Protein AF-A0A8B8WMT6-F1 (afdb_monomer_lite)

Organism: Balaenoptera musculus (NCBI:txid9771)

Secondary structure (DSSP, 8-state):
--B-PPEEEE---S--TTEEEEEEEETTEEEEEEEEEPPSSS-SS--EEEE-TTS-EEEE-----STTEEEEEETT-TT-EEEEE-TTSS-EEEEEETTEEEEEEE-TT-SS--EEEEE-------TTS-----------HHHHHHHHHHS--PPPGGG---PPEEEEEEEEE-HHHHTT---HHHHHHHHHHHHHHHHHHHHTTTEEEEEEEEEE-SSS-SS-TT-TTSSSHHHHHHHHHHHHHHHTTTS--SEEEEEESS-BTTBSEEE-TT-TT-TTTSEEEEE-GGG-HHHHHHHHHHHHHHHTTPPPP-TT----

pLDDT: mean 82.07, std 17.15, range [29.98, 98.06]

Sequence (320 aa):
MAEEGKVSHRVRGAATQGQLSYKVRFSGQRHVLHMRVKKSLLPRHFPVITDNDQGAMQGDYPFIPRDCYYFSYLEGIPESMGTLDTCYGGLRGMLQVDDFTYEIKPLEASSKFEHLISFLVSHDISAEHEKCTIEGNDTNQAYEEAMIAEMPRAAPVYLWWPHRKYLKVHYTVSHTLYLMNTNHTRIVENIMILNNIVHTIYMHNLLEVHVRMLCIWNNRDAFDITQSKFSGIADAIAHFGYWKMYVFRQYSHDTSILFTGNKVHDTQYFAHQDGICNPNWRSSYVFLASYHIFFGATISAHVLCHILSCPHDSAGCHCF

Radius of gyration: 20.64 Å; chains: 1; bounding box: 55×47×59 Å

Foldseek 3Di:
DWDQKWKDDWDDDPDDQQKTWIWIDDPNDIWIKIWGFDPPQEDPFAWEWEADPVRDIDTDGDDDDRSFKTWIATPPQPPKIWIWGCRPHATFTWIDGPPWIWTWAAPVPDPRRGITTGTDPPPCPPPVQADAPPDPDPPPVVVVVVVVVPPDPDDPPVPCPPDQAEFEEEEEEFCQNCVLPVPPVVVVVLVSNLQSRLQRVCVVVSYGYHHQHYYYHNPHGPQDLQDPVAPANLRSQLVVLQVCCVVCVVRDGFAYEYEHQDDHRSHAKDAAACQTPPSRRRYMYHYCHSSPSNVSSVVVNVRVVRNVRDDDDDPPDDDD

InterPro domains:
  IPR001590 Peptidase M12B, ADAM/reprolysin [PF01421] (165-319)
  IPR001590 Peptidase M12B, ADAM/reprolysin [PS50215] (165-320)
  IPR002870 Peptidase M12B, propeptide [PF01562] (16-72)
  IPR024079 Metallopeptidase, catalytic domain superfamily [G3DSA:3.40.390.10] (160-320)

Structure (mmCIF, N/CA/C/O backbone):
data_AF-A0A8B8WMT6-F1
#
_entry.id   AF-A0A8B8WMT6-F1
#
loop_
_atom_site.group_PDB
_atom_site.id
_atom_site.type_symbol
_atom_site.label_atom_id
_atom_site.label_alt_id
_atom_site.label_comp_id
_atom_site.label_asym_id
_atom_site.label_entity_id
_atom_site.label_seq_id
_atom_site.pdbx_PDB_ins_code
_atom_site.Cartn_x
_atom_site.Cartn_y
_atom_site.Cartn_z
_atom_site.occupancy
_atom_site.B_iso_or_equiv
_atom_site.auth_seq_id
_atom_site.auth_comp_id
_atom_site.auth_asym_id
_atom_site.auth_atom_id
_atom_site.pdbx_PDB_model_num
ATOM 1 N N . MET A 1 1 ? -12.217 19.645 6.378 1.00 34.94 1 MET A N 1
ATOM 2 C CA . MET A 1 1 ? -12.189 20.079 7.793 1.00 34.94 1 MET A CA 1
ATOM 3 C C . MET A 1 1 ? -11.949 18.843 8.641 1.00 34.94 1 MET A C 1
ATOM 5 O O . MET A 1 1 ? -12.701 17.892 8.488 1.00 34.94 1 MET A O 1
ATOM 9 N N . ALA A 1 2 ? -10.883 18.803 9.442 1.00 41.81 2 ALA A N 1
ATOM 10 C CA . ALA A 1 2 ? -10.673 17.709 10.392 1.00 41.81 2 ALA A CA 1
ATOM 11 C C . ALA A 1 2 ? -11.568 17.945 11.618 1.00 41.81 2 ALA A C 1
ATOM 13 O O . ALA A 1 2 ? -11.614 19.066 12.121 1.00 41.81 2 ALA A O 1
ATOM 14 N N . GLU A 1 3 ? -12.295 16.925 12.072 1.00 45.47 3 GLU A N 1
ATOM 15 C CA . GLU A 1 3 ? -13.056 16.998 13.319 1.00 45.47 3 GLU A CA 1
ATOM 16 C C . GLU A 1 3 ? -12.151 16.504 14.458 1.00 45.47 3 GLU A C 1
ATOM 18 O O . GLU A 1 3 ? -11.466 15.487 14.336 1.00 45.47 3 GLU A O 1
ATOM 23 N N . GLU A 1 4 ? -12.102 17.223 15.578 1.00 46.16 4 GLU A N 1
ATOM 24 C CA . GLU A 1 4 ? -11.388 16.748 16.766 1.00 46.16 4 GLU A CA 1
ATOM 25 C C . GLU A 1 4 ? -12.205 15.638 17.439 1.00 46.16 4 GLU A C 1
ATOM 27 O O . GLU A 1 4 ? -12.996 15.859 18.359 1.00 46.16 4 GLU A O 1
ATOM 32 N N . GLY A 1 5 ? -12.047 14.416 16.936 1.00 54.69 5 GLY A N 1
ATOM 33 C CA . GLY A 1 5 ? -12.664 13.237 17.519 1.00 54.69 5 GLY A CA 1
ATOM 34 C C . GLY A 1 5 ? -11.848 12.686 18.685 1.00 54.69 5 GLY A C 1
ATOM 35 O O . GLY A 1 5 ? -10.676 12.374 18.534 1.00 54.69 5 GLY A O 1
ATOM 36 N N . LYS A 1 6 ? -12.450 12.522 19.868 1.00 53.97 6 LYS A N 1
ATOM 37 C CA . LYS A 1 6 ? -11.745 11.994 21.049 1.00 53.97 6 LYS A CA 1
ATOM 38 C C . LYS A 1 6 ? -11.974 10.494 21.201 1.00 53.97 6 LYS A C 1
ATOM 40 O O . LYS A 1 6 ? -13.113 10.050 21.356 1.00 53.97 6 LYS A O 1
ATOM 45 N N . VAL A 1 7 ? -10.894 9.720 21.251 1.00 57.06 7 VAL A N 1
ATOM 46 C CA . VAL A 1 7 ? -10.919 8.323 21.707 1.00 57.06 7 VAL A CA 1
ATOM 47 C C . VAL A 1 7 ? -10.731 8.304 23.225 1.00 57.06 7 VAL A C 1
ATOM 49 O O . VAL A 1 7 ? -9.889 9.009 23.773 1.00 57.06 7 VAL A O 1
ATOM 52 N N . SER A 1 8 ? -11.536 7.516 23.935 1.00 56.06 8 SER A N 1
ATOM 53 C CA . SER A 1 8 ? -11.438 7.344 25.389 1.00 56.06 8 SER A CA 1
ATOM 54 C C . SER A 1 8 ? -11.370 5.863 25.783 1.00 56.06 8 SER A C 1
ATOM 56 O O . SER A 1 8 ? -11.676 4.987 24.976 1.00 56.06 8 SER A O 1
ATOM 58 N N . HIS A 1 9 ? -10.912 5.621 27.020 1.00 54.31 9 HIS A N 1
ATOM 59 C CA . HIS A 1 9 ? -10.579 4.342 27.669 1.00 54.31 9 HIS A CA 1
ATOM 60 C C . HIS A 1 9 ? -11.184 3.048 27.083 1.00 54.31 9 HIS A C 1
ATOM 62 O O . HIS A 1 9 ? -12.375 2.961 26.787 1.00 54.31 9 HIS A O 1
ATOM 68 N N . ARG A 1 10 ? -10.360 1.986 27.071 1.00 56.47 10 ARG A N 1
ATOM 69 C CA . ARG A 1 10 ? -10.762 0.595 26.797 1.00 56.47 10 ARG A CA 1
ATOM 70 C C . ARG A 1 10 ? -11.968 0.202 27.655 1.00 56.47 10 ARG A C 1
ATOM 72 O O . ARG A 1 10 ? -11.895 0.241 28.885 1.00 56.47 10 ARG A O 1
ATOM 79 N N . VAL A 1 11 ? -13.056 -0.217 27.016 1.00 54.50 11 VAL A N 1
ATOM 80 C CA . VAL A 1 11 ? -14.253 -0.699 27.716 1.00 54.50 11 VAL A CA 1
ATOM 81 C C . VAL A 1 11 ? -13.986 -2.127 28.199 1.00 54.50 11 VAL A C 1
ATOM 83 O O . VAL A 1 11 ? -13.687 -3.012 27.400 1.00 54.50 11 VAL A O 1
ATOM 86 N N . ARG A 1 12 ? -14.045 -2.368 29.516 1.00 42.31 12 ARG A N 1
ATOM 87 C CA . ARG A 1 12 ? -13.946 -3.723 30.090 1.00 42.31 12 ARG A CA 1
ATOM 88 C C . ARG A 1 12 ? -15.305 -4.425 29.998 1.00 42.31 12 ARG A C 1
ATOM 90 O O . ARG A 1 12 ? -16.137 -4.261 30.882 1.00 42.31 12 ARG A O 1
ATOM 97 N N . GLY A 1 13 ? -15.507 -5.198 28.933 1.00 49.09 13 GLY A N 1
ATOM 98 C CA . GLY A 1 13 ? -16.442 -6.331 28.899 1.00 49.09 13 GLY A CA 1
ATOM 99 C C . GLY A 1 13 ? -15.715 -7.648 29.207 1.00 49.09 13 GLY A C 1
ATOM 100 O O . GLY A 1 13 ? -14.494 -7.640 29.388 1.00 49.09 13 GLY A O 1
ATOM 101 N N . ALA A 1 14 ? -16.437 -8.774 29.278 1.00 41.88 14 ALA A N 1
ATOM 102 C CA . ALA A 1 14 ? -15.835 -10.102 29.442 1.00 41.88 14 ALA A CA 1
ATOM 103 C C . ALA A 1 14 ? -14.718 -10.303 28.400 1.00 41.88 14 ALA A C 1
ATOM 105 O O . ALA A 1 14 ? -14.960 -10.200 27.201 1.00 41.88 14 ALA A O 1
ATOM 106 N N . ALA A 1 15 ? -13.479 -10.507 28.857 1.00 48.19 15 ALA A N 1
ATOM 107 C CA . ALA A 1 15 ? -12.306 -10.490 27.992 1.00 48.19 15 ALA A CA 1
ATOM 108 C C . ALA A 1 15 ? -12.232 -11.764 27.136 1.00 48.19 15 ALA A C 1
ATOM 110 O O . ALA A 1 15 ? -11.633 -12.763 27.526 1.00 48.19 15 ALA A O 1
ATOM 111 N N . THR A 1 16 ? -12.826 -11.723 25.949 1.00 57.38 16 THR A N 1
ATOM 112 C CA . THR A 1 16 ? -12.567 -12.673 24.867 1.00 57.38 16 THR A CA 1
ATOM 113 C C . THR A 1 16 ? -11.180 -12.396 24.281 1.00 57.38 16 THR A C 1
ATOM 115 O O . THR A 1 16 ? -10.853 -11.276 23.882 1.00 57.38 16 THR A O 1
ATOM 118 N N . GLN A 1 17 ? -10.320 -13.418 24.252 1.00 66.31 17 GLN A N 1
ATOM 119 C CA . GLN A 1 17 ? -8.958 -13.301 23.724 1.00 66.31 17 GLN A CA 1
ATOM 120 C C . GLN A 1 17 ? -8.993 -12.818 22.261 1.00 66.31 17 GLN A C 1
ATOM 122 O O . GLN A 1 17 ? -9.628 -13.437 21.408 1.00 66.31 17 GLN A O 1
ATOM 127 N N . GLY A 1 18 ? -8.318 -11.701 21.970 1.00 70.19 18 GLY A N 1
ATOM 128 C CA . GLY A 1 18 ? -8.275 -11.105 20.629 1.00 70.19 18 GLY A CA 1
ATOM 129 C C . GLY A 1 18 ? -9.461 -10.198 20.269 1.00 70.19 18 GLY A C 1
ATOM 130 O O . GLY A 1 18 ? -9.659 -9.923 19.084 1.00 70.19 18 GLY A O 1
ATOM 131 N N . GLN A 1 19 ? -10.242 -9.739 21.252 1.00 81.56 19 GLN A N 1
ATOM 132 C CA . GLN A 1 19 ? -11.268 -8.707 21.070 1.00 81.56 19 GLN A CA 1
ATOM 133 C C . GLN A 1 19 ? -11.010 -7.498 21.979 1.00 81.56 19 GLN A C 1
ATOM 135 O O . GLN A 1 19 ? -10.589 -7.640 23.131 1.00 81.56 19 GLN A O 1
ATOM 140 N N . LEU A 1 20 ? -11.251 -6.299 21.450 1.00 87.00 20 LEU A N 1
ATOM 141 C CA . LEU A 1 20 ? -11.135 -5.022 22.153 1.00 87.00 20 LEU A CA 1
ATOM 142 C C . LEU A 1 20 ? -12.331 -4.132 21.812 1.00 87.00 20 LEU A C 1
ATOM 144 O O . LEU A 1 20 ? -12.866 -4.224 20.712 1.00 87.00 20 LEU A O 1
ATOM 148 N N . SER A 1 21 ? -12.688 -3.227 22.723 1.00 87.31 21 SER A N 1
ATOM 149 C CA . SER A 1 21 ? -13.676 -2.185 22.438 1.00 87.31 21 SER A CA 1
ATOM 150 C C . SER A 1 21 ? -13.226 -0.830 22.984 1.00 87.31 21 SER A C 1
ATOM 152 O O . SER A 1 21 ? -12.708 -0.740 24.105 1.00 87.31 21 SER A O 1
ATOM 154 N N . TYR A 1 22 ? -13.451 0.225 22.204 1.00 87.50 22 TYR A N 1
ATOM 155 C CA . TYR A 1 22 ? -13.129 1.613 22.545 1.00 87.50 22 TYR A CA 1
ATOM 156 C C . TYR A 1 22 ? -14.365 2.501 22.442 1.00 87.50 22 TYR A C 1
ATOM 158 O O . TYR A 1 22 ? -15.230 2.285 21.597 1.00 87.50 22 TYR A O 1
ATOM 166 N N . LYS A 1 23 ? -14.434 3.534 23.287 1.00 89.56 23 LYS A N 1
ATOM 167 C CA . LYS A 1 23 ? -15.416 4.611 23.121 1.00 89.56 23 LYS A CA 1
ATOM 168 C C . LYS A 1 23 ? -14.783 5.717 22.301 1.00 89.56 23 LYS A C 1
ATOM 170 O O . LYS A 1 23 ? -13.813 6.330 22.750 1.00 89.56 23 LYS A O 1
ATOM 175 N N . VAL A 1 24 ? -15.352 5.985 21.137 1.00 89.00 24 VAL A N 1
ATOM 176 C CA . VAL A 1 24 ? -14.883 7.026 20.220 1.00 89.00 24 VAL A CA 1
ATOM 177 C C . VAL A 1 24 ? -15.966 8.081 20.055 1.00 89.00 24 VAL A C 1
ATOM 179 O O . VAL A 1 24 ? -17.156 7.785 20.175 1.00 89.00 24 VAL A O 1
ATOM 182 N N . ARG A 1 25 ? -15.566 9.329 19.830 1.00 86.75 25 ARG A N 1
ATOM 183 C CA . ARG A 1 25 ? -16.489 10.426 19.547 1.00 86.75 25 ARG A CA 1
ATOM 184 C C . ARG A 1 25 ? -16.081 11.087 18.243 1.00 86.75 25 ARG A C 1
ATOM 186 O O . ARG A 1 25 ? -14.947 11.537 18.164 1.00 86.75 25 ARG A O 1
ATOM 193 N N . PHE A 1 26 ? -16.984 11.151 17.276 1.00 85.81 26 PHE A N 1
ATOM 194 C CA . PHE A 1 26 ? -16.831 11.873 16.009 1.00 85.81 26 PHE A CA 1
ATOM 195 C C . PHE A 1 26 ? -18.229 12.159 15.442 1.00 85.81 26 PHE A C 1
ATOM 197 O O . PHE A 1 26 ? -19.210 11.589 15.923 1.00 85.81 26 PHE A O 1
ATOM 204 N N . SER A 1 27 ? -18.346 13.095 14.502 1.00 82.50 27 SER A N 1
ATOM 205 C CA . SER A 1 27 ? -19.622 13.567 13.946 1.00 82.50 27 SER A CA 1
ATOM 206 C C . SER A 1 27 ? -20.637 13.956 15.029 1.00 82.50 27 SER A C 1
ATOM 208 O O . SER A 1 27 ? -21.824 13.644 14.969 1.00 82.50 27 SER A O 1
ATOM 210 N N . GLY A 1 28 ? -20.143 14.600 16.092 1.00 83.12 28 GLY A N 1
ATOM 211 C CA . GLY A 1 28 ? -20.927 15.003 17.265 1.00 83.12 28 GLY A CA 1
ATOM 212 C C . GLY A 1 28 ? -21.433 13.871 18.180 1.00 83.12 28 GLY A C 1
ATOM 213 O O . GLY A 1 28 ? -21.829 14.158 19.317 1.00 83.12 28 GLY A O 1
ATOM 214 N N . GLN A 1 29 ? -21.364 12.603 17.767 1.00 86.62 29 GLN A N 1
ATOM 215 C CA . GLN A 1 29 ? -21.937 11.449 18.469 1.00 86.62 29 GLN A CA 1
ATOM 216 C C . GLN A 1 29 ? -20.872 10.575 19.148 1.00 86.62 29 GLN A C 1
ATOM 218 O O . GLN A 1 29 ? -19.679 10.658 18.862 1.00 86.62 29 GLN A O 1
ATOM 223 N N . ARG A 1 30 ? -21.292 9.766 20.131 1.00 91.06 30 ARG A N 1
ATOM 224 C CA . ARG A 1 30 ? -20.434 8.764 20.784 1.00 91.06 30 ARG A CA 1
ATOM 225 C C . ARG A 1 30 ? -20.755 7.394 20.209 1.00 91.06 30 ARG A C 1
ATOM 227 O O . ARG A 1 30 ? -21.909 6.985 20.252 1.00 91.06 30 ARG A O 1
ATOM 234 N N . HIS A 1 31 ? -19.723 6.667 19.806 1.00 90.00 31 HIS A N 1
ATOM 235 C CA . HIS A 1 31 ? -19.836 5.315 19.278 1.00 90.00 31 HIS A CA 1
ATOM 236 C C . HIS A 1 31 ? -19.017 4.331 20.116 1.00 90.00 31 HIS A C 1
ATOM 238 O O . HIS A 1 31 ? -18.029 4.698 20.768 1.00 90.00 31 HIS A O 1
ATOM 244 N N . VAL A 1 32 ? -19.429 3.064 20.089 1.00 90.31 32 VAL A N 1
ATOM 245 C CA . VAL A 1 32 ? -18.639 1.948 20.614 1.00 90.31 32 VAL A CA 1
ATOM 246 C C . VAL A 1 32 ? -18.018 1.231 19.429 1.00 90.31 32 VAL A C 1
ATOM 248 O O . VAL A 1 32 ? -18.711 0.666 18.592 1.00 90.31 32 VAL A O 1
ATOM 251 N N . LEU A 1 33 ? -16.698 1.292 19.357 1.00 89.31 33 LEU A N 1
ATOM 252 C CA . LEU A 1 33 ? -15.896 0.657 18.328 1.00 89.31 33 LEU A CA 1
ATOM 253 C C . LEU A 1 33 ? -15.485 -0.727 18.821 1.00 89.31 33 LEU A C 1
ATOM 255 O O . LEU A 1 33 ? -14.730 -0.826 19.789 1.00 89.31 33 LEU A O 1
ATOM 259 N N . HIS A 1 34 ? -15.956 -1.775 18.156 1.00 86.31 34 HIS A N 1
ATOM 260 C CA . HIS A 1 34 ? -15.559 -3.157 18.410 1.00 86.31 34 HIS A CA 1
ATOM 261 C C . HIS A 1 34 ? -14.428 -3.555 17.481 1.00 86.31 34 HIS A C 1
ATOM 263 O O . HIS A 1 34 ? -14.433 -3.211 16.305 1.00 86.31 34 HIS A O 1
ATOM 269 N N . MET A 1 35 ? -13.448 -4.280 18.009 1.00 87.31 35 MET A N 1
ATOM 270 C CA . MET A 1 35 ? -12.223 -4.642 17.310 1.00 87.31 35 MET A CA 1
ATOM 271 C C . MET A 1 35 ? -11.913 -6.122 17.515 1.00 87.31 35 MET A C 1
ATOM 273 O O . MET A 1 35 ? -11.900 -6.613 18.643 1.00 87.31 35 MET A O 1
ATOM 277 N N . ARG A 1 36 ? -11.609 -6.835 16.430 1.00 85.12 36 ARG A N 1
ATOM 278 C CA . ARG A 1 36 ? -11.249 -8.257 16.433 1.00 85.12 36 ARG A CA 1
ATOM 279 C C . ARG A 1 36 ? -9.935 -8.477 15.700 1.00 85.12 36 ARG A C 1
ATOM 281 O O . ARG A 1 36 ? -9.802 -8.060 14.555 1.00 85.12 36 ARG A O 1
ATOM 288 N N . VAL A 1 37 ? -8.988 -9.163 16.341 1.00 82.88 37 VAL A N 1
ATOM 289 C CA . VAL A 1 37 ? -7.650 -9.402 15.776 1.00 82.88 37 VAL A CA 1
ATOM 290 C C . VAL A 1 37 ? -7.740 -10.083 14.406 1.00 82.88 37 VAL A C 1
ATOM 292 O O . VAL A 1 37 ? -8.400 -11.117 14.247 1.00 82.88 37 VAL A O 1
ATOM 295 N N . LYS A 1 38 ? -7.027 -9.515 13.431 1.00 84.31 38 LYS A N 1
ATOM 296 C CA . LYS A 1 38 ? -6.773 -10.075 12.106 1.00 84.31 38 LYS A CA 1
ATOM 297 C C . LYS A 1 38 ? -5.726 -11.169 12.225 1.00 84.31 38 LYS A C 1
ATOM 299 O O . LYS A 1 38 ? -4.603 -10.938 12.669 1.00 84.31 38 LYS A O 1
ATOM 304 N N . LYS A 1 39 ? -6.089 -12.379 11.815 1.00 79.81 39 LYS A N 1
ATOM 305 C CA . LYS A 1 39 ? -5.167 -13.516 11.809 1.00 79.81 39 LYS A CA 1
ATOM 306 C C . LYS A 1 39 ? -4.469 -13.604 10.455 1.00 79.81 39 LYS A C 1
ATOM 308 O O . LYS A 1 39 ? -5.034 -13.226 9.438 1.00 79.81 39 LYS A O 1
ATOM 313 N N . SER A 1 40 ? -3.248 -14.132 10.452 1.00 78.06 40 SER A N 1
ATOM 314 C CA . SER A 1 40 ? -2.536 -14.546 9.232 1.00 78.06 40 SER A CA 1
ATOM 315 C C . SER A 1 40 ? -2.166 -13.438 8.229 1.00 78.06 40 SER A C 1
ATOM 317 O O . SER A 1 40 ? -1.825 -13.757 7.100 1.00 78.06 40 SER A O 1
ATOM 319 N N . LEU A 1 41 ? -2.145 -12.158 8.619 1.00 76.88 41 LEU A N 1
ATOM 320 C CA . LEU A 1 41 ? -1.783 -11.038 7.726 1.00 76.88 41 LEU A CA 1
ATOM 321 C C . LEU A 1 41 ? -0.372 -11.115 7.119 1.00 76.88 41 LEU A C 1
ATOM 323 O O . LEU A 1 41 ? -0.137 -10.581 6.038 1.00 76.88 41 LEU A O 1
ATOM 327 N N . LEU A 1 42 ? 0.554 -11.764 7.825 1.00 82.06 42 LEU A N 1
ATOM 328 C CA . LEU A 1 42 ? 1.961 -11.886 7.458 1.00 82.06 42 LEU A CA 1
ATOM 329 C C . LEU A 1 42 ? 2.523 -13.266 7.857 1.00 82.06 42 LEU A C 1
ATOM 331 O O . LEU A 1 42 ? 2.101 -13.843 8.874 1.00 82.06 42 LEU A O 1
ATOM 335 N N . PRO A 1 43 ? 3.502 -13.811 7.108 1.00 84.25 43 PRO A N 1
ATOM 336 C CA . PRO A 1 43 ? 4.138 -15.095 7.413 1.00 84.25 43 PRO A CA 1
ATOM 337 C C . PRO A 1 43 ? 4.857 -15.075 8.767 1.00 84.25 43 PRO A C 1
ATOM 339 O O . PRO A 1 43 ? 5.215 -14.013 9.267 1.00 84.25 43 PRO A O 1
ATOM 342 N N . ARG A 1 44 ? 5.081 -16.253 9.380 1.00 78.44 44 ARG A N 1
ATOM 343 C CA . ARG A 1 44 ? 5.767 -16.397 10.690 1.00 78.44 44 ARG A CA 1
ATOM 344 C C . ARG A 1 44 ? 7.154 -15.749 10.726 1.00 78.44 44 ARG A C 1
ATOM 346 O O . ARG A 1 44 ? 7.485 -15.066 11.687 1.00 78.44 44 ARG A O 1
ATOM 353 N N . HIS A 1 45 ? 7.906 -15.923 9.652 1.00 84.38 45 HIS A N 1
ATOM 354 C CA . HIS A 1 45 ? 9.169 -15.242 9.420 1.00 84.38 45 HIS A CA 1
ATOM 355 C C . HIS A 1 45 ? 8.929 -14.291 8.256 1.00 84.38 45 HIS A C 1
ATOM 357 O O . HIS A 1 45 ? 8.838 -14.733 7.111 1.00 84.38 45 HIS A O 1
ATOM 363 N N . PHE A 1 46 ? 8.701 -13.018 8.570 1.00 90.50 46 PHE A N 1
ATOM 364 C CA . PHE A 1 46 ? 8.457 -11.993 7.566 1.00 90.50 46 PHE A CA 1
ATOM 365 C C . PHE A 1 46 ? 9.791 -11.438 7.069 1.00 90.50 46 PHE A C 1
ATOM 367 O O . PHE A 1 46 ? 10.492 -10.815 7.864 1.00 90.50 46 PHE A O 1
ATOM 374 N N . PRO A 1 47 ? 10.163 -11.691 5.801 1.00 94.81 47 PRO A N 1
ATOM 375 C CA . PRO A 1 47 ? 11.428 -11.215 5.273 1.00 94.81 47 PRO A CA 1
ATOM 376 C C . PRO A 1 47 ? 11.329 -9.726 4.925 1.00 94.81 47 PRO A C 1
ATOM 378 O O . PRO A 1 47 ? 10.466 -9.315 4.139 1.00 94.81 47 PRO A O 1
ATOM 381 N N . VAL A 1 48 ? 12.249 -8.948 5.487 1.00 96.50 48 VAL A N 1
ATOM 382 C CA . VAL A 1 48 ? 12.538 -7.567 5.099 1.00 96.50 48 VAL A CA 1
ATOM 383 C C . VAL A 1 48 ? 13.900 -7.563 4.418 1.00 96.50 48 VAL A C 1
ATOM 385 O O . VAL A 1 48 ? 14.895 -7.936 5.027 1.00 96.50 48 VAL A O 1
ATOM 388 N N . ILE A 1 49 ? 13.934 -7.210 3.137 1.00 95.69 49 ILE A N 1
ATOM 389 C CA . ILE A 1 49 ? 15.148 -7.203 2.321 1.00 95.69 49 ILE A CA 1
ATOM 390 C C . ILE A 1 49 ? 15.676 -5.777 2.226 1.00 95.69 49 ILE A C 1
ATOM 392 O O . ILE A 1 49 ? 14.967 -4.904 1.730 1.00 95.69 49 ILE A O 1
ATOM 396 N N . THR A 1 50 ? 16.909 -5.555 2.657 1.00 95.12 50 THR A N 1
ATOM 397 C CA . THR A 1 50 ? 17.623 -4.271 2.575 1.00 95.12 50 THR A CA 1
ATOM 398 C C . THR A 1 50 ? 18.979 -4.467 1.910 1.00 95.12 50 THR A C 1
ATOM 400 O O . THR A 1 50 ? 19.472 -5.590 1.824 1.00 95.12 50 THR A O 1
ATOM 403 N N . ASP A 1 51 ? 19.613 -3.391 1.469 1.00 89.75 51 ASP A N 1
ATOM 404 C CA . ASP A 1 51 ? 20.998 -3.413 1.010 1.00 89.75 51 ASP A CA 1
ATOM 405 C C . ASP A 1 51 ? 21.960 -3.364 2.204 1.00 89.75 51 ASP A C 1
ATOM 407 O O . ASP A 1 51 ? 21.763 -2.595 3.152 1.00 89.75 51 ASP A O 1
ATOM 411 N N . ASN A 1 52 ? 23.018 -4.173 2.144 1.00 86.19 52 ASN A N 1
ATOM 412 C CA . ASN A 1 52 ? 24.144 -4.097 3.071 1.00 86.19 52 ASN A CA 1
ATOM 413 C C . ASN A 1 52 ? 25.150 -3.001 2.662 1.00 86.19 52 ASN A C 1
ATOM 415 O O . ASN A 1 52 ? 25.018 -2.368 1.610 1.00 86.19 52 ASN A O 1
ATOM 419 N N . ASP A 1 53 ? 26.207 -2.823 3.458 1.00 82.38 53 ASP A N 1
ATOM 420 C CA . ASP A 1 53 ? 27.252 -1.807 3.230 1.00 82.38 53 ASP A CA 1
ATOM 421 C C . ASP A 1 53 ? 28.001 -1.968 1.893 1.00 82.38 53 ASP A C 1
ATOM 423 O O . ASP A 1 53 ? 28.627 -1.032 1.401 1.00 82.38 53 ASP A O 1
ATOM 427 N N . GLN A 1 54 ? 27.933 -3.154 1.281 1.00 82.31 54 GLN A N 1
ATOM 428 C CA . GLN A 1 54 ? 28.522 -3.457 -0.026 1.00 82.31 54 GLN A CA 1
ATOM 429 C C . GLN A 1 54 ? 27.511 -3.317 -1.181 1.00 82.31 54 GLN A C 1
ATOM 431 O O . GLN A 1 54 ? 27.850 -3.581 -2.334 1.00 82.31 54 GLN A O 1
ATOM 436 N N . GLY A 1 55 ? 26.270 -2.905 -0.895 1.00 77.75 55 GLY A N 1
ATOM 437 C CA . GLY A 1 55 ? 25.195 -2.748 -1.877 1.00 77.75 55 GLY A CA 1
ATOM 438 C C . GLY A 1 55 ? 24.578 -4.065 -2.356 1.00 77.75 55 GLY A C 1
ATOM 439 O O . GLY A 1 55 ? 23.957 -4.091 -3.419 1.00 77.75 55 GLY A O 1
ATOM 440 N N . ALA A 1 56 ? 24.773 -5.160 -1.616 1.00 85.38 56 ALA A N 1
ATOM 441 C CA . ALA A 1 56 ? 24.128 -6.441 -1.877 1.00 85.38 56 ALA A CA 1
ATOM 442 C C . ALA A 1 56 ? 22.851 -6.588 -1.039 1.00 85.38 56 ALA A C 1
ATOM 444 O O . ALA A 1 56 ? 22.839 -6.264 0.149 1.00 85.38 56 ALA A O 1
ATOM 445 N N . MET A 1 57 ? 21.796 -7.132 -1.650 1.00 90.44 57 MET A N 1
ATOM 446 C CA . MET A 1 57 ? 20.533 -7.408 -0.964 1.00 90.44 57 MET A CA 1
ATOM 447 C C . MET A 1 57 ? 20.710 -8.499 0.099 1.00 90.44 57 MET A C 1
ATOM 449 O O . MET A 1 57 ? 21.140 -9.615 -0.201 1.00 90.44 57 MET A O 1
ATOM 453 N N . GLN A 1 58 ? 20.305 -8.193 1.326 1.00 91.50 58 GLN A N 1
ATOM 454 C CA . GLN A 1 58 ? 20.316 -9.072 2.487 1.00 91.50 58 GLN A CA 1
ATOM 455 C C . GLN A 1 58 ? 18.911 -9.157 3.085 1.00 91.50 58 GLN A C 1
ATOM 457 O O . GLN A 1 58 ? 18.195 -8.163 3.163 1.00 91.50 58 GLN A O 1
ATOM 462 N N . GLY A 1 59 ? 18.504 -10.362 3.488 1.00 91.81 59 GLY A N 1
ATOM 463 C CA . GLY A 1 59 ? 17.218 -10.581 4.141 1.00 91.81 59 GLY A CA 1
ATOM 464 C C . GLY A 1 59 ? 17.334 -10.653 5.656 1.00 91.81 59 GLY A C 1
ATOM 465 O O . GLY A 1 59 ? 18.006 -11.544 6.170 1.00 91.81 59 GLY A O 1
ATOM 466 N N . ASP A 1 60 ? 16.593 -9.783 6.331 1.00 92.31 60 ASP A N 1
ATOM 467 C CA . ASP A 1 60 ? 16.383 -9.779 7.773 1.00 92.31 60 ASP A CA 1
ATOM 468 C C . ASP A 1 60 ? 14.955 -10.213 8.127 1.00 92.31 60 ASP A C 1
ATOM 470 O O . ASP A 1 60 ? 14.037 -10.198 7.302 1.00 92.31 60 ASP A O 1
ATOM 474 N N . TYR A 1 61 ? 14.758 -10.610 9.384 1.00 92.81 61 TYR A N 1
ATOM 475 C CA . TYR A 1 61 ? 13.482 -11.122 9.891 1.00 92.81 61 TYR A CA 1
ATOM 476 C C . TYR A 1 61 ? 13.094 -10.406 11.189 1.00 92.81 61 TYR A C 1
ATOM 478 O O . TYR A 1 61 ? 13.146 -11.008 12.267 1.00 92.81 61 TYR A O 1
ATOM 486 N N . PRO A 1 62 ? 12.742 -9.108 11.120 1.00 90.69 62 PRO A N 1
ATOM 487 C CA . PRO A 1 62 ? 12.413 -8.337 12.307 1.00 90.69 62 PRO A CA 1
ATOM 488 C C . PRO A 1 62 ? 11.152 -8.874 12.990 1.00 90.69 62 PRO A C 1
ATOM 490 O O . PRO A 1 62 ? 10.237 -9.414 12.358 1.00 90.69 62 PRO A O 1
ATOM 493 N N . PHE A 1 63 ? 11.084 -8.685 14.307 1.00 88.56 63 PHE A N 1
ATOM 494 C CA . PHE A 1 63 ? 9.872 -8.978 15.056 1.00 88.56 63 PHE A CA 1
ATOM 495 C C . PHE A 1 63 ? 8.789 -7.950 14.713 1.00 88.56 63 PHE A C 1
ATOM 497 O O . PHE A 1 63 ? 8.909 -6.772 15.047 1.00 88.56 63 PHE A O 1
ATOM 504 N N . ILE A 1 64 ? 7.717 -8.417 14.074 1.00 86.94 64 ILE A N 1
ATOM 505 C CA . ILE A 1 64 ? 6.512 -7.627 13.817 1.00 86.94 64 ILE A CA 1
ATOM 506 C C . ILE A 1 64 ? 5.384 -8.166 14.705 1.00 86.94 64 ILE A C 1
ATOM 508 O O . ILE A 1 64 ? 5.038 -9.352 14.590 1.00 86.94 64 ILE A O 1
ATOM 512 N N . PRO A 1 65 ? 4.802 -7.329 15.583 1.00 87.38 65 PRO A N 1
ATOM 513 C CA . PRO A 1 65 ? 3.649 -7.694 16.395 1.00 87.38 65 PRO A CA 1
ATOM 514 C C . PRO A 1 65 ? 2.483 -8.225 15.544 1.00 87.38 65 PRO A C 1
ATOM 516 O O . PRO A 1 65 ? 2.167 -7.673 14.496 1.00 87.38 65 PRO A O 1
ATOM 519 N N . ARG A 1 66 ? 1.832 -9.310 15.980 1.00 82.69 66 ARG A N 1
ATOM 520 C CA . ARG A 1 66 ? 0.735 -9.962 15.225 1.00 82.69 66 ARG A CA 1
ATOM 521 C C . ARG A 1 66 ? -0.638 -9.733 15.836 1.00 82.69 66 ARG A C 1
ATOM 523 O O . ARG A 1 66 ? -1.626 -9.641 15.117 1.00 82.69 66 ARG A O 1
ATOM 530 N N . ASP A 1 67 ? -0.690 -9.610 17.156 1.00 84.31 67 ASP A N 1
ATOM 531 C CA . ASP A 1 67 ? -1.935 -9.564 17.926 1.00 84.31 67 ASP A CA 1
ATOM 532 C C . ASP A 1 67 ? -2.407 -8.124 18.174 1.00 84.31 67 ASP A C 1
ATOM 534 O O . ASP A 1 67 ? -2.923 -7.793 19.238 1.00 84.31 67 ASP A O 1
ATOM 538 N N . CYS A 1 68 ? -2.177 -7.243 17.198 1.00 89.12 68 CYS A N 1
ATOM 539 C CA . CYS A 1 68 ? -2.451 -5.810 17.308 1.00 89.12 68 CYS A CA 1
ATOM 540 C C . CYS A 1 68 ? -3.009 -5.179 16.025 1.00 89.12 68 CYS A C 1
ATOM 542 O O . CYS A 1 68 ? -3.176 -3.965 15.989 1.00 89.12 68 CYS A O 1
ATOM 544 N N . TYR A 1 69 ? -3.320 -5.976 15.001 1.00 89.38 69 TYR A N 1
ATOM 545 C CA . TYR A 1 69 ? -4.056 -5.537 13.816 1.00 89.38 69 TYR A CA 1
ATOM 546 C C . TYR A 1 69 ? -5.484 -6.047 13.913 1.00 89.38 69 TYR A C 1
ATOM 548 O O . TYR A 1 69 ? -5.682 -7.230 14.182 1.00 89.38 69 TYR A O 1
ATOM 556 N N . TYR A 1 70 ? -6.479 -5.197 13.688 1.00 89.12 70 TYR A N 1
ATOM 557 C CA . TYR A 1 70 ? -7.871 -5.523 13.978 1.00 89.12 70 TYR A CA 1
ATOM 558 C C . TYR A 1 70 ? -8.787 -5.192 12.805 1.00 89.12 70 TYR A C 1
ATOM 560 O O . TYR A 1 70 ? -8.634 -4.159 12.159 1.00 89.12 70 TYR A O 1
ATOM 568 N N . PHE A 1 71 ? -9.764 -6.063 12.560 1.00 90.25 71 PHE A N 1
ATOM 569 C CA . PHE A 1 71 ? -11.020 -5.658 11.939 1.00 90.25 71 PHE A CA 1
ATOM 570 C C . PHE A 1 71 ? -11.806 -4.853 12.955 1.00 90.25 71 PHE A C 1
ATOM 572 O O . PHE A 1 71 ? -11.835 -5.231 14.128 1.00 90.25 71 PHE A O 1
ATOM 579 N N . SER A 1 72 ? -12.448 -3.783 12.516 1.00 89.31 72 SER A N 1
ATOM 580 C CA . SER A 1 72 ? -13.254 -2.946 13.390 1.00 89.31 72 SER A CA 1
ATOM 581 C C . SER A 1 72 ? -14.630 -2.667 12.810 1.00 89.31 72 SER A C 1
ATOM 583 O O . SER A 1 72 ? -14.770 -2.621 11.597 1.00 89.31 72 SER A O 1
ATOM 585 N N . TYR A 1 73 ? -15.624 -2.475 13.670 1.00 89.50 73 TYR A N 1
ATOM 586 C CA . TYR A 1 73 ? -16.979 -2.051 13.304 1.00 89.50 73 TYR A CA 1
ATOM 587 C C . TYR A 1 73 ? -17.601 -1.252 14.455 1.00 89.50 73 TYR A C 1
ATOM 589 O O . TYR A 1 73 ? -17.135 -1.336 15.598 1.00 89.50 73 TYR A O 1
ATOM 597 N N . LEU A 1 74 ? -18.639 -0.468 14.172 1.00 87.69 74 LEU A N 1
ATOM 598 C CA . LEU A 1 74 ? -19.354 0.313 15.177 1.00 87.69 74 LEU A CA 1
ATOM 599 C C . LEU A 1 74 ? -20.603 -0.419 15.664 1.00 87.69 74 LEU A C 1
ATOM 601 O O . LEU A 1 74 ? -21.375 -0.984 14.895 1.00 87.69 74 LEU A O 1
ATOM 605 N N . GLU A 1 75 ? -20.818 -0.389 16.974 1.00 87.19 75 GLU A N 1
ATOM 606 C CA . GLU A 1 75 ? -22.044 -0.898 17.578 1.00 87.19 75 GLU A CA 1
ATOM 607 C C . GLU A 1 75 ? -23.255 -0.087 17.113 1.00 87.19 75 GLU A C 1
ATOM 609 O O . GLU A 1 75 ? -23.254 1.142 17.193 1.00 87.19 75 GLU A O 1
ATOM 614 N N . GLY A 1 76 ? -24.296 -0.785 16.661 1.00 83.50 76 GLY A N 1
ATOM 615 C CA . GLY A 1 76 ? -25.560 -0.168 16.260 1.00 83.50 76 GLY A CA 1
ATOM 616 C C . GLY A 1 76 ? -25.548 0.504 14.885 1.00 83.50 76 GLY A C 1
ATOM 617 O O . GLY A 1 76 ? -26.584 1.038 14.507 1.00 83.50 76 GLY A O 1
ATOM 618 N N . ILE A 1 77 ? -24.437 0.453 14.137 1.00 83.19 77 ILE A N 1
ATOM 619 C CA . ILE A 1 77 ? -24.363 0.965 12.761 1.00 83.19 77 ILE A CA 1
ATOM 620 C C . ILE A 1 77 ? -24.089 -0.214 11.816 1.00 83.19 77 ILE A C 1
ATOM 622 O O . ILE A 1 77 ? -22.956 -0.713 11.784 1.00 83.19 77 ILE A O 1
ATOM 626 N N . PRO A 1 78 ? -25.118 -0.703 11.096 1.00 80.44 78 PRO A N 1
ATOM 627 C CA . PRO A 1 78 ? -24.966 -1.751 10.091 1.00 80.44 78 PRO A CA 1
ATOM 628 C C . PRO A 1 78 ? -23.897 -1.384 9.064 1.00 80.44 78 PRO A C 1
ATOM 630 O O . PRO A 1 78 ? -23.702 -0.210 8.783 1.00 80.44 78 PRO A O 1
ATOM 633 N N . GLU A 1 79 ? -23.186 -2.389 8.551 1.00 79.62 79 GLU A N 1
ATOM 634 C CA . GLU A 1 79 ? -22.192 -2.253 7.466 1.00 79.62 79 GLU A CA 1
ATOM 635 C C . GLU A 1 79 ? -20.983 -1.349 7.769 1.00 79.62 79 GLU A C 1
ATOM 637 O O . GLU A 1 79 ? -20.001 -1.367 7.031 1.00 79.62 79 GLU A O 1
ATOM 642 N N . SER A 1 80 ? -20.968 -0.668 8.920 1.00 85.75 80 SER A N 1
ATOM 643 C CA . SER A 1 80 ? -19.778 0.014 9.408 1.00 85.75 80 SER A CA 1
ATOM 644 C C . SER A 1 80 ? -18.627 -0.968 9.567 1.00 85.75 80 SER A C 1
ATOM 646 O O . SER A 1 80 ? -18.751 -2.071 10.112 1.00 85.75 80 SER A O 1
ATOM 648 N N . MET A 1 81 ? -17.464 -0.547 9.103 1.00 88.69 81 MET A N 1
ATOM 649 C CA . MET A 1 81 ? -16.322 -1.433 9.011 1.00 88.69 81 MET A CA 1
ATOM 650 C C . MET A 1 81 ? -15.027 -0.643 9.039 1.00 88.69 81 MET A C 1
ATOM 652 O O . MET A 1 81 ? -14.990 0.555 8.793 1.00 88.69 81 MET A O 1
ATOM 656 N N . GLY A 1 82 ? -13.915 -1.308 9.290 1.00 88.75 82 GLY A N 1
ATOM 657 C CA . GLY A 1 82 ? -12.635 -0.641 9.251 1.00 88.75 82 GLY A CA 1
ATOM 658 C C . GLY A 1 82 ? -11.489 -1.546 9.621 1.00 88.75 82 GLY A C 1
ATOM 659 O O . GLY A 1 82 ? -11.631 -2.748 9.874 1.00 88.75 82 GLY A O 1
ATOM 660 N N . THR A 1 83 ? -10.324 -0.922 9.669 1.00 92.00 83 THR A N 1
ATOM 661 C CA . THR A 1 83 ? -9.116 -1.546 10.168 1.00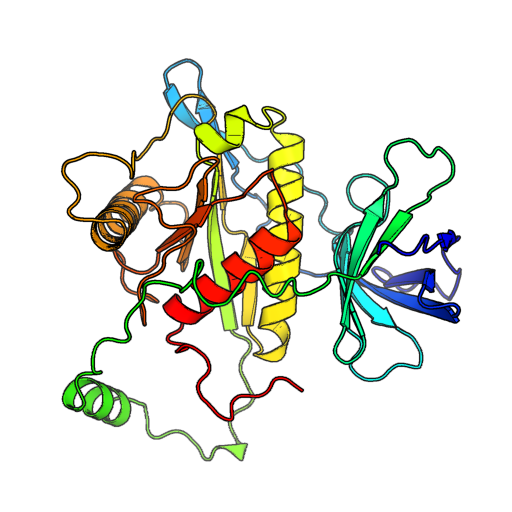 92.00 83 THR A CA 1
ATOM 662 C C . THR A 1 83 ? -8.382 -0.593 11.062 1.00 92.00 83 THR A C 1
ATOM 664 O O . THR A 1 83 ? -8.158 0.560 10.708 1.00 92.00 83 THR A O 1
ATOM 667 N N . LEU A 1 84 ? -7.953 -1.108 12.203 1.00 91.62 84 LEU A N 1
ATOM 668 C CA . LEU A 1 84 ? -7.188 -0.342 13.165 1.00 91.62 84 LEU A CA 1
ATOM 669 C C . LEU A 1 84 ? -6.035 -1.186 13.679 1.00 91.62 84 LEU A C 1
ATOM 671 O O . LEU A 1 84 ? -6.165 -2.401 13.833 1.00 91.62 84 LEU A O 1
ATOM 675 N N . ASP A 1 85 ? -4.912 -0.541 13.943 1.00 90.75 85 ASP A N 1
ATOM 676 C CA . ASP A 1 85 ? -3.780 -1.135 14.625 1.00 90.75 85 ASP A CA 1
ATOM 677 C C . ASP A 1 85 ? -3.510 -0.445 15.963 1.00 90.75 85 ASP A C 1
ATOM 679 O O . ASP A 1 85 ? -3.811 0.736 16.147 1.00 90.75 85 ASP A O 1
ATOM 683 N N . THR A 1 86 ? -2.980 -1.222 16.908 1.00 91.06 86 THR A N 1
ATOM 684 C CA . THR A 1 86 ? -2.511 -0.745 18.218 1.00 91.06 86 THR A CA 1
ATOM 685 C C . THR A 1 86 ? -1.043 -1.087 18.458 1.00 91.06 86 THR A C 1
ATOM 687 O O . THR A 1 86 ? -0.613 -1.193 19.608 1.00 91.06 86 THR A O 1
ATOM 690 N N . CYS A 1 87 ? -0.289 -1.375 17.396 1.00 88.38 87 CYS A N 1
ATOM 691 C CA . CYS A 1 87 ? 0.987 -2.082 17.503 1.00 88.38 87 CYS A CA 1
ATOM 692 C C . CYS A 1 87 ? 2.104 -1.214 18.095 1.00 88.38 87 CYS A C 1
ATOM 694 O O . CYS A 1 87 ? 2.955 -1.726 18.817 1.00 88.38 87 CYS A O 1
ATOM 696 N N . TYR A 1 88 ? 2.072 0.093 17.828 1.00 83.31 88 TYR A N 1
ATOM 697 C CA . TYR A 1 88 ? 3.161 1.023 18.151 1.00 83.31 88 TYR A CA 1
ATOM 698 C C . TYR A 1 88 ? 2.691 2.226 18.979 1.00 83.31 88 TYR A C 1
ATOM 700 O O . TYR A 1 88 ? 3.265 3.308 18.918 1.00 83.31 88 TYR A O 1
ATOM 708 N N . GLY A 1 89 ? 1.646 2.018 19.786 1.00 76.81 89 GLY A N 1
ATOM 709 C CA . GLY A 1 89 ? 1.073 3.043 20.658 1.00 76.81 89 GLY A CA 1
ATOM 710 C C . GLY A 1 89 ? 0.038 3.915 19.943 1.00 76.81 89 GLY A C 1
ATOM 711 O O . GLY A 1 89 ? 0.336 4.627 18.991 1.00 76.81 89 GLY A O 1
ATOM 712 N N . GLY A 1 90 ? -1.202 3.874 20.433 1.00 83.56 90 GLY A N 1
ATOM 713 C CA . GLY A 1 90 ? -2.335 4.580 19.826 1.00 83.56 90 GLY A CA 1
ATOM 714 C C . GLY A 1 90 ? -3.205 3.686 18.941 1.00 83.56 90 GLY A C 1
ATOM 715 O O . GLY A 1 90 ? -2.913 2.510 18.775 1.00 83.56 90 GLY A O 1
ATOM 716 N N . LEU A 1 91 ? -4.300 4.244 18.424 1.00 89.31 91 LEU A N 1
ATOM 717 C CA . LEU A 1 91 ? -5.100 3.679 17.345 1.00 89.31 91 LEU A CA 1
ATOM 718 C C . LEU A 1 91 ? -4.700 4.361 16.043 1.00 89.31 91 LEU A C 1
ATOM 720 O O . LEU A 1 91 ? -4.686 5.593 15.968 1.00 89.31 91 LEU A O 1
ATOM 724 N N . ARG A 1 92 ? -4.410 3.565 15.021 1.00 91.19 92 ARG A N 1
ATOM 725 C CA . ARG A 1 92 ? -4.152 4.057 13.670 1.00 91.19 92 ARG A CA 1
ATOM 726 C C . ARG A 1 92 ? -4.914 3.223 12.650 1.00 91.19 92 ARG A C 1
ATOM 728 O O . ARG A 1 92 ? -4.960 2.006 12.778 1.00 91.19 92 ARG A O 1
ATOM 735 N N . GLY A 1 93 ? -5.501 3.859 11.641 1.00 91.00 93 GLY A N 1
ATOM 736 C CA . GLY A 1 93 ? -6.134 3.169 10.518 1.00 91.00 93 GLY A CA 1
ATOM 737 C C . GLY A 1 93 ? -7.340 3.910 9.963 1.00 91.00 93 GLY A C 1
ATOM 738 O O . GLY A 1 93 ? -7.332 5.137 9.921 1.00 91.00 93 GLY A O 1
ATOM 739 N N . MET A 1 94 ? -8.351 3.168 9.515 1.00 90.75 94 MET A N 1
ATOM 740 C CA . MET A 1 94 ? -9.533 3.724 8.859 1.00 90.75 94 MET A CA 1
ATOM 741 C C . MET A 1 94 ? -10.831 3.111 9.375 1.00 90.75 94 MET A C 1
ATOM 743 O O . MET A 1 94 ? -10.853 1.954 9.806 1.00 90.75 94 MET A O 1
ATOM 747 N N . LEU A 1 95 ? -11.910 3.872 9.242 1.00 89.31 95 LEU A N 1
ATOM 748 C CA . LEU A 1 95 ? -13.274 3.448 9.506 1.00 89.31 95 LEU A CA 1
ATOM 749 C C . LEU A 1 95 ? -14.186 3.976 8.397 1.00 89.31 95 LEU A C 1
ATOM 751 O O . LEU A 1 95 ? -14.189 5.172 8.133 1.00 89.31 95 LEU A O 1
ATOM 755 N N . GLN A 1 96 ? -14.944 3.094 7.768 1.00 87.12 96 GLN A N 1
ATOM 756 C CA . GLN A 1 96 ? -16.014 3.425 6.844 1.00 87.12 96 GLN A CA 1
ATOM 757 C C . GLN A 1 96 ? -17.347 3.347 7.590 1.00 87.12 96 GLN A C 1
ATOM 759 O O . GLN A 1 96 ? -17.614 2.383 8.316 1.00 87.12 96 GLN A O 1
ATOM 764 N N . VAL A 1 97 ? -18.143 4.399 7.449 1.00 85.50 97 VAL A N 1
ATOM 765 C CA . VAL A 1 97 ? -19.464 4.556 8.050 1.00 85.50 97 VAL A CA 1
ATOM 766 C C . VAL A 1 97 ? -20.342 5.185 6.981 1.00 85.50 97 VAL A C 1
ATOM 768 O O . VAL A 1 97 ? -20.085 6.325 6.593 1.00 85.50 97 VAL A O 1
ATOM 771 N N . ASP A 1 98 ? -21.334 4.440 6.500 1.00 81.81 98 ASP A N 1
ATOM 772 C CA . ASP A 1 98 ? -22.140 4.824 5.337 1.00 81.81 98 ASP A CA 1
ATOM 773 C C . ASP A 1 98 ? -21.222 5.208 4.146 1.00 81.81 98 ASP A C 1
ATOM 775 O O . ASP A 1 98 ? -20.220 4.535 3.878 1.00 81.81 98 ASP A O 1
ATOM 779 N N . ASP A 1 99 ? -21.494 6.340 3.493 1.00 78.38 99 ASP A N 1
ATOM 780 C CA . ASP A 1 99 ? -20.722 6.868 2.357 1.00 78.38 99 ASP A CA 1
ATOM 781 C C . ASP A 1 99 ? -19.374 7.499 2.753 1.00 78.38 99 ASP A C 1
ATOM 783 O O . ASP A 1 99 ? -18.647 8.052 1.921 1.00 78.38 99 ASP A O 1
ATOM 787 N N . PHE A 1 100 ? -19.027 7.477 4.040 1.00 84.31 100 PHE A N 1
ATOM 788 C CA . PHE A 1 100 ? -17.942 8.279 4.581 1.00 84.31 100 PHE A CA 1
ATOM 789 C C . PHE A 1 100 ? -16.798 7.436 5.114 1.00 84.31 100 PHE A C 1
ATOM 791 O O . PHE A 1 100 ? -16.979 6.495 5.884 1.00 84.31 100 PHE A O 1
ATOM 798 N N . THR A 1 101 ? -15.576 7.835 4.756 1.00 87.31 101 THR A N 1
ATOM 799 C CA . THR A 1 101 ? -14.363 7.217 5.289 1.00 87.31 101 THR A CA 1
ATOM 800 C C . THR A 1 101 ? -13.616 8.179 6.204 1.00 87.31 101 THR A C 1
ATOM 802 O O . THR A 1 101 ? -13.295 9.315 5.853 1.00 87.31 101 THR A O 1
ATOM 805 N N . TYR A 1 102 ? -13.310 7.693 7.398 1.00 88.56 102 TYR A N 1
ATOM 806 C CA . TYR A 1 102 ? -12.607 8.404 8.449 1.00 88.56 102 TYR A CA 1
ATOM 807 C C . TYR A 1 102 ? -11.224 7.795 8.638 1.00 88.56 102 TYR A C 1
ATOM 809 O O . TYR A 1 102 ? -11.076 6.582 8.787 1.00 88.56 102 TYR A O 1
ATOM 817 N N . GLU A 1 103 ? -10.205 8.644 8.683 1.00 89.94 103 GLU A N 1
ATOM 818 C CA . GLU A 1 103 ? -8.857 8.256 9.075 1.00 89.94 103 GLU A CA 1
ATOM 819 C C . GLU A 1 103 ? -8.660 8.521 10.568 1.00 89.94 103 GLU A C 1
ATOM 821 O O . GLU A 1 103 ? -8.961 9.607 11.063 1.00 89.94 103 GLU A O 1
ATOM 826 N N . ILE A 1 104 ? -8.130 7.529 11.283 1.00 89.69 104 ILE A N 1
ATOM 827 C CA . ILE A 1 104 ? -7.782 7.638 12.699 1.00 89.69 104 ILE A CA 1
ATOM 828 C C . ILE A 1 104 ? -6.261 7.613 12.817 1.00 89.69 104 ILE A C 1
ATOM 830 O O . ILE A 1 104 ? -5.612 6.673 12.350 1.00 89.69 104 ILE A O 1
ATOM 834 N N . LYS A 1 105 ? -5.683 8.629 13.460 1.00 88.25 105 LYS A N 1
ATOM 835 C CA . LYS A 1 105 ? -4.241 8.715 13.738 1.00 88.25 105 LYS A CA 1
ATOM 836 C C . LYS A 1 105 ? -3.985 9.170 15.175 1.00 88.25 105 LYS A C 1
ATOM 838 O O . LYS A 1 105 ? -4.746 9.987 15.692 1.00 88.25 105 LYS A O 1
ATOM 843 N N . PRO A 1 106 ? -2.916 8.695 15.836 1.00 86.69 106 PRO A N 1
ATOM 844 C CA . PRO A 1 106 ? -2.490 9.252 17.117 1.00 86.69 106 PRO A CA 1
ATOM 845 C C . PRO A 1 106 ? -2.121 10.731 16.978 1.00 86.69 106 PRO A C 1
ATOM 847 O O . PRO A 1 106 ? -1.504 11.124 15.989 1.00 86.69 106 PRO A O 1
ATOM 850 N N . LEU A 1 107 ? -2.466 11.541 17.979 1.00 83.31 107 LEU A N 1
ATOM 851 C CA . LEU A 1 107 ? -1.990 12.917 18.067 1.00 83.31 107 LEU A CA 1
ATOM 852 C C . LEU A 1 107 ? -0.564 12.899 18.634 1.00 83.31 107 LEU A C 1
ATOM 854 O O . LEU A 1 107 ? -0.385 12.691 19.833 1.00 83.31 107 LEU A O 1
ATOM 858 N N . GLU A 1 108 ? 0.445 13.094 17.778 1.00 72.62 108 GLU A N 1
ATOM 859 C CA . GLU A 1 108 ? 1.864 12.843 18.106 1.00 72.62 108 GLU A CA 1
ATOM 860 C C . GLU A 1 108 ? 2.367 13.585 19.359 1.00 72.62 108 GLU A C 1
ATOM 862 O O . GLU A 1 108 ? 3.209 13.064 20.085 1.00 72.62 108 GLU A O 1
ATOM 867 N N . ALA A 1 109 ? 1.823 14.768 19.660 1.00 70.44 109 ALA A N 1
ATOM 868 C CA . ALA A 1 109 ? 2.222 15.578 20.814 1.00 70.44 109 ALA A CA 1
ATOM 869 C C . ALA A 1 109 ? 1.438 15.286 22.114 1.00 70.44 109 ALA A C 1
ATOM 871 O O . ALA A 1 109 ? 1.701 15.919 23.139 1.00 70.44 109 ALA A O 1
ATOM 872 N N . SER A 1 110 ? 0.457 14.374 22.108 1.00 72.50 110 SER A N 1
ATOM 873 C CA . SER A 1 110 ? -0.404 14.137 23.275 1.00 72.50 110 SER A CA 1
ATOM 874 C C . SER A 1 110 ? 0.119 13.034 24.194 1.00 72.50 110 SER A C 1
ATOM 876 O O . SER A 1 110 ? 0.349 11.899 23.786 1.00 72.50 110 SER A O 1
ATOM 878 N N . SER A 1 111 ? 0.191 13.336 25.491 1.00 69.75 111 SER A N 1
ATOM 879 C CA . SER A 1 111 ? 0.465 12.360 26.553 1.00 69.75 111 SER A CA 1
ATOM 880 C C . SER A 1 111 ? -0.790 11.636 27.067 1.00 69.75 111 SER A C 1
ATOM 882 O O . SER A 1 111 ? -0.689 10.787 27.953 1.00 69.75 111 SER A O 1
ATOM 884 N N . LYS A 1 112 ? -1.983 11.956 26.538 1.00 75.00 112 LYS A N 1
ATOM 885 C CA . LYS A 1 112 ? -3.290 11.516 27.071 1.00 75.00 112 LYS A CA 1
ATOM 886 C C . LYS A 1 112 ? -4.035 10.498 26.193 1.00 75.00 112 LYS A C 1
ATOM 888 O O . LYS A 1 112 ? -5.240 10.336 26.369 1.00 75.00 112 LYS A O 1
ATOM 893 N N . PHE A 1 113 ? -3.338 9.783 25.301 1.00 75.44 113 PHE A N 1
ATOM 894 C CA . PHE A 1 113 ? -3.948 8.849 24.334 1.00 75.44 113 PHE A CA 1
ATOM 895 C C . PHE A 1 113 ? -5.038 9.543 23.497 1.00 75.44 113 PHE A C 1
ATOM 897 O O . PHE A 1 113 ? -6.163 9.065 23.393 1.00 75.44 113 PHE A O 1
ATOM 904 N N . GLU A 1 114 ? -4.714 10.716 22.956 1.00 82.06 114 GLU A N 1
ATOM 905 C CA . GLU A 1 114 ? -5.614 11.453 22.070 1.00 82.06 114 GLU A CA 1
ATOM 906 C C . GLU A 1 114 ? -5.329 11.092 20.611 1.00 82.06 114 GLU A C 1
ATOM 908 O O . GLU A 1 114 ? -4.190 10.816 20.221 1.00 82.06 114 GLU A O 1
ATOM 913 N N . HIS A 1 115 ? -6.387 11.081 19.808 1.00 86.31 115 HIS A N 1
ATOM 914 C CA . HIS A 1 115 ? -6.361 10.708 18.399 1.00 86.31 115 HIS A CA 1
ATOM 915 C C . HIS A 1 115 ? -7.039 11.807 17.599 1.00 86.31 115 HIS A C 1
ATOM 917 O O . HIS A 1 115 ? -7.928 12.479 18.109 1.00 86.31 115 HIS A O 1
ATOM 923 N N . LEU A 1 116 ? -6.616 11.979 16.356 1.00 85.75 116 LEU A N 1
ATOM 924 C CA . LEU A 1 116 ? -7.335 12.758 15.364 1.00 85.75 116 LEU A CA 1
ATOM 925 C C . LEU A 1 116 ? -8.212 11.795 14.561 1.00 85.75 116 LEU A C 1
ATOM 927 O O . LEU A 1 116 ? -7.719 10.762 14.101 1.00 85.75 116 LEU A O 1
ATOM 931 N N . ILE A 1 117 ? -9.489 12.140 14.397 1.00 86.75 117 ILE A N 1
ATOM 932 C CA . ILE A 1 117 ? -10.418 11.437 13.508 1.00 86.75 117 ILE A CA 1
ATOM 933 C C . ILE A 1 117 ? -10.765 12.402 12.380 1.00 86.75 117 ILE A C 1
ATOM 935 O O . ILE A 1 117 ? -11.632 13.260 12.516 1.00 86.75 117 ILE A O 1
ATOM 939 N N . SER A 1 118 ? -10.041 12.304 11.273 1.00 83.12 118 SER A N 1
ATOM 940 C CA . SER A 1 118 ? -10.241 13.191 10.134 1.00 83.12 118 SER A CA 1
ATOM 941 C C . SER A 1 118 ? -11.140 12.539 9.102 1.00 83.12 118 SER A C 1
ATOM 943 O O . SER A 1 118 ? -10.873 11.431 8.637 1.00 83.12 118 SER A O 1
ATOM 945 N N . PHE A 1 119 ? -12.173 13.271 8.703 1.00 80.31 119 PHE A N 1
ATOM 946 C CA . PHE A 1 119 ? -12.940 12.948 7.517 1.00 80.31 119 PHE A CA 1
ATOM 947 C C . PHE A 1 119 ? -12.042 13.044 6.285 1.00 80.31 119 PHE A C 1
ATOM 949 O O . PHE A 1 119 ? -11.420 14.087 6.040 1.00 80.31 119 PHE A O 1
ATOM 956 N N . LEU A 1 120 ? -11.976 11.968 5.512 1.00 71.12 120 LEU A N 1
ATOM 957 C CA . LEU A 1 120 ? -11.290 11.985 4.234 1.00 71.12 120 LEU A CA 1
ATOM 958 C C . LEU A 1 120 ? -12.263 12.547 3.209 1.00 71.12 120 LEU A C 1
ATOM 960 O O . LEU A 1 120 ? -13.113 11.844 2.676 1.00 71.12 120 LEU A O 1
ATOM 964 N N . VAL A 1 121 ? -12.146 13.851 2.965 1.00 58.34 121 VAL A N 1
ATOM 965 C CA . VAL A 1 121 ? -12.828 14.470 1.832 1.00 58.34 121 VAL A CA 1
ATOM 966 C C . VAL A 1 121 ? -12.211 13.849 0.587 1.00 58.34 121 VAL A C 1
ATOM 968 O O . VAL A 1 121 ? -11.000 13.985 0.384 1.00 58.34 121 VAL A O 1
ATOM 971 N N . SER A 1 122 ? -13.026 13.192 -0.240 1.00 52.62 122 SER A N 1
ATOM 972 C CA . SER A 1 122 ? -12.717 13.059 -1.658 1.00 52.62 122 SER A CA 1
ATOM 973 C C . SER A 1 122 ? -12.570 14.484 -2.168 1.00 52.62 122 SER A C 1
ATOM 975 O O . SER A 1 122 ? -13.560 15.162 -2.439 1.00 52.62 122 SER A O 1
ATOM 977 N N . HIS A 1 123 ? -11.348 15.020 -2.173 1.00 39.47 123 HIS A N 1
ATOM 978 C CA . HIS A 1 123 ? -11.127 16.210 -2.964 1.00 39.47 123 HIS A CA 1
ATOM 979 C C . HIS A 1 123 ? -11.549 15.796 -4.368 1.00 39.47 123 HIS A C 1
ATOM 981 O O . HIS A 1 123 ? -11.036 14.802 -4.885 1.00 39.47 123 HIS A O 1
ATOM 987 N N . ASP A 1 124 ? -12.488 16.535 -4.953 1.00 36.38 124 ASP A N 1
ATOM 988 C CA . ASP A 1 124 ? -12.537 16.706 -6.397 1.00 36.38 124 ASP A CA 1
ATOM 989 C C . ASP A 1 124 ? -11.180 17.302 -6.785 1.00 36.38 124 ASP A C 1
ATOM 991 O O . ASP A 1 124 ? -11.020 18.506 -6.991 1.00 36.38 124 ASP A O 1
ATOM 995 N N . ILE A 1 125 ? -10.142 16.465 -6.787 1.00 37.28 125 ILE A N 1
ATOM 996 C CA . ILE A 1 125 ? -8.942 16.733 -7.542 1.00 37.28 125 ILE A CA 1
ATOM 997 C C . ILE A 1 125 ? -9.490 16.730 -8.952 1.00 37.28 125 ILE A C 1
ATOM 999 O O . ILE A 1 125 ? -9.898 15.676 -9.436 1.00 37.28 125 ILE A O 1
ATOM 1003 N N . SER A 1 126 ? -9.668 17.932 -9.506 1.00 29.98 126 SER A N 1
ATOM 1004 C CA . SER A 1 126 ? -10.324 18.176 -10.785 1.00 29.98 126 SER A CA 1
ATOM 1005 C C . SER A 1 126 ? -10.082 16.990 -11.711 1.00 29.98 126 SER A C 1
ATOM 1007 O O . SER A 1 126 ? -8.922 16.698 -12.023 1.00 29.98 126 SER A O 1
ATOM 1009 N N . ALA A 1 127 ? -11.152 16.313 -12.125 1.00 36.59 127 ALA A N 1
ATOM 1010 C CA . ALA A 1 127 ? -11.122 15.125 -12.982 1.00 36.59 127 ALA A CA 1
ATOM 1011 C C . ALA A 1 127 ? -10.331 15.314 -14.304 1.00 36.59 127 ALA A C 1
ATOM 1013 O O . ALA A 1 127 ? -10.168 14.379 -15.087 1.00 36.59 127 ALA A O 1
ATOM 1014 N N . GLU A 1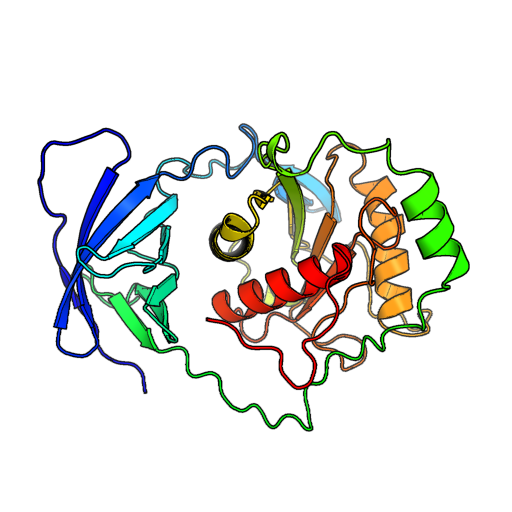 128 ? -9.828 16.524 -14.555 1.00 35.62 128 GLU A N 1
ATOM 1015 C CA . GLU A 1 128 ? -8.998 16.923 -15.682 1.00 35.62 128 GLU A CA 1
ATOM 1016 C C . GLU A 1 128 ? -7.487 16.659 -15.524 1.00 35.62 128 GLU A C 1
ATOM 1018 O O . GLU A 1 128 ? -6.816 16.608 -16.549 1.00 35.62 128 GLU A O 1
ATOM 1023 N N . HIS A 1 129 ? -6.925 16.443 -14.322 1.00 38.75 129 HIS A N 1
ATOM 1024 C CA . HIS A 1 129 ? -5.453 16.345 -14.157 1.00 38.75 129 HIS A CA 1
ATOM 1025 C C . HIS A 1 129 ? -4.901 15.000 -13.650 1.00 38.75 129 HIS A C 1
ATOM 1027 O O . HIS A 1 129 ? -3.683 14.838 -13.585 1.00 38.75 129 HIS A O 1
ATOM 1033 N N . GLU A 1 130 ? -5.746 14.019 -13.319 1.00 55.19 130 GLU A N 1
ATOM 1034 C CA . GLU A 1 130 ? -5.296 12.762 -12.686 1.00 55.19 130 GLU A CA 1
ATOM 1035 C C . GLU A 1 130 ? -6.002 11.512 -13.228 1.00 55.19 130 GLU A C 1
ATOM 1037 O O . GLU A 1 130 ? -6.346 10.597 -12.481 1.00 55.19 130 GLU A O 1
ATOM 1042 N N . LYS A 1 131 ? -6.235 11.446 -14.544 1.00 55.31 131 LYS A N 1
ATOM 1043 C CA . LYS A 1 131 ? -6.734 10.209 -15.153 1.00 55.31 131 LYS A CA 1
ATOM 1044 C C . LYS A 1 131 ? -5.659 9.129 -15.078 1.00 55.31 131 LYS A C 1
ATOM 1046 O O . LYS A 1 131 ? -4.542 9.328 -15.555 1.00 55.31 131 LYS A O 1
ATOM 1051 N N . CYS A 1 132 ? -6.016 7.976 -14.518 1.00 59.47 132 CYS A N 1
ATOM 1052 C CA . CYS A 1 132 ? -5.258 6.756 -14.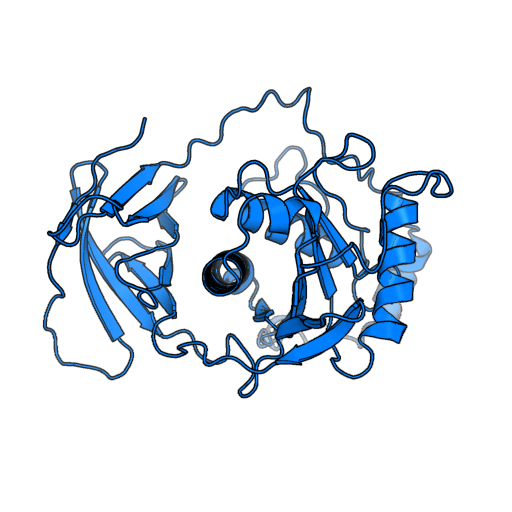736 1.00 59.47 132 CYS A CA 1
ATOM 1053 C C . CYS A 1 132 ? -5.161 6.525 -16.253 1.00 59.47 132 CYS A C 1
ATOM 1055 O O . CYS A 1 132 ? -6.178 6.372 -16.928 1.00 59.47 132 CYS A O 1
ATOM 1057 N N . THR A 1 133 ? -3.945 6.556 -16.798 1.00 58.75 133 THR A N 1
ATOM 1058 C CA . THR A 1 133 ? -3.654 6.470 -18.241 1.00 58.75 133 THR A CA 1
ATOM 1059 C C . THR A 1 133 ? -3.768 5.054 -18.804 1.00 58.75 133 THR A C 1
ATOM 1061 O O . THR A 1 133 ? -3.362 4.804 -19.937 1.00 58.75 133 THR A O 1
ATOM 1064 N N . ILE A 1 134 ? -4.314 4.112 -18.032 1.00 60.66 134 ILE A N 1
ATOM 1065 C CA . ILE A 1 134 ? -4.643 2.779 -18.526 1.00 60.66 134 ILE A CA 1
ATOM 1066 C C . ILE A 1 134 ? -5.891 2.919 -19.405 1.00 60.66 134 ILE A C 1
ATOM 1068 O O . ILE A 1 134 ? -7.023 2.887 -18.923 1.00 60.66 134 ILE A O 1
ATOM 1072 N N . GLU A 1 135 ? -5.678 3.107 -20.705 1.00 53.97 135 GLU A N 1
ATOM 1073 C CA . GLU A 1 135 ? -6.718 2.879 -21.702 1.00 53.97 135 GLU A CA 1
ATOM 1074 C C . GLU A 1 135 ? -7.024 1.378 -21.707 1.00 53.97 135 GLU A C 1
ATOM 1076 O O . GLU A 1 135 ? -6.119 0.545 -21.819 1.00 53.97 135 GLU A O 1
ATOM 1081 N N . GLY A 1 136 ? -8.294 1.017 -21.517 1.00 47.44 136 GLY A N 1
ATOM 1082 C CA . GLY A 1 136 ? -8.723 -0.359 -21.717 1.00 47.44 136 GLY A CA 1
ATOM 1083 C C . GLY A 1 136 ? -8.454 -0.719 -23.171 1.00 47.44 136 GLY A C 1
ATOM 1084 O O . GLY A 1 136 ? -9.125 -0.199 -24.056 1.00 47.44 136 GLY A O 1
ATOM 1085 N N . ASN A 1 137 ? -7.451 -1.558 -23.426 1.00 46.81 137 ASN A N 1
ATOM 1086 C CA . ASN A 1 137 ? -7.307 -2.171 -24.740 1.00 46.81 137 ASN A CA 1
ATOM 1087 C C . ASN A 1 137 ? -8.605 -2.926 -25.037 1.00 46.81 137 ASN A C 1
ATOM 1089 O O . ASN A 1 137 ? -9.064 -3.670 -24.167 1.00 46.81 137 ASN A O 1
ATOM 1093 N N . ASP A 1 138 ? -9.155 -2.748 -26.243 1.00 43.38 138 ASP A N 1
ATOM 1094 C CA . ASP A 1 138 ? -10.252 -3.572 -26.757 1.00 43.38 138 ASP A CA 1
ATOM 1095 C C . ASP A 1 138 ? -9.906 -5.035 -26.480 1.00 43.38 138 ASP A C 1
ATOM 1097 O O . ASP A 1 138 ? -8.919 -5.575 -26.999 1.00 43.38 138 ASP A O 1
ATOM 1101 N N . THR A 1 139 ? -10.664 -5.655 -25.578 1.00 46.66 139 THR A N 1
ATOM 1102 C CA . THR A 1 139 ? -10.439 -7.044 -25.227 1.00 46.66 139 THR A CA 1
ATOM 1103 C C . THR A 1 139 ? -10.651 -7.872 -26.483 1.00 46.66 139 THR A C 1
ATOM 1105 O O . THR A 1 139 ? -11.620 -7.710 -27.228 1.00 46.66 139 THR A O 1
ATOM 1108 N N . ASN A 1 140 ? -9.682 -8.732 -26.787 1.00 50.88 140 ASN A N 1
ATOM 1109 C CA . ASN A 1 140 ? -9.762 -9.573 -27.965 1.00 50.88 140 ASN A CA 1
ATOM 1110 C C . ASN A 1 140 ? -10.877 -10.592 -27.703 1.00 50.88 140 ASN A C 1
ATOM 1112 O O . ASN A 1 140 ? -10.672 -11.545 -26.958 1.00 50.88 140 ASN A O 1
ATOM 1116 N N . GLN A 1 141 ? -12.062 -10.363 -28.267 1.00 51.34 141 GLN A N 1
ATOM 1117 C CA . GLN A 1 141 ? -13.286 -11.133 -28.005 1.00 51.34 141 GLN A CA 1
ATOM 1118 C C . GLN A 1 141 ? -13.067 -12.653 -28.133 1.00 51.34 141 GLN A C 1
ATOM 1120 O O . GLN A 1 141 ? -13.583 -13.438 -27.344 1.00 51.34 141 GLN A O 1
ATOM 1125 N N . ALA A 1 142 ? -12.190 -13.066 -29.054 1.00 50.53 142 ALA A N 1
ATOM 1126 C CA . ALA A 1 142 ? -11.786 -14.459 -29.242 1.00 50.53 142 ALA A CA 1
ATOM 1127 C C . ALA A 1 142 ? -11.022 -15.067 -28.041 1.00 50.53 142 ALA A C 1
ATOM 1129 O O . ALA A 1 142 ? -11.107 -16.269 -27.801 1.00 50.53 142 ALA A O 1
ATOM 1130 N N . TYR A 1 143 ? -10.267 -14.260 -27.288 1.00 49.12 143 TYR A N 1
ATOM 1131 C CA . TYR A 1 143 ? -9.569 -14.684 -26.069 1.00 49.12 143 TYR A CA 1
ATOM 1132 C C . TYR A 1 143 ? -10.545 -14.860 -24.899 1.00 49.12 143 TYR A C 1
ATOM 1134 O O . TYR A 1 143 ? -10.459 -15.855 -24.181 1.00 49.12 143 TYR A O 1
ATOM 1142 N N . GLU A 1 144 ? -11.517 -13.954 -24.749 1.00 49.38 144 GLU A N 1
ATOM 1143 C CA . GLU A 1 144 ? -12.585 -14.090 -23.749 1.00 49.38 144 GLU A CA 1
ATOM 1144 C C . GLU A 1 144 ? -13.447 -15.334 -24.014 1.00 49.38 144 GLU A C 1
ATOM 1146 O O . GLU A 1 144 ? -13.692 -16.127 -23.103 1.00 49.38 144 GLU A O 1
ATOM 1151 N N . GLU A 1 145 ? -13.839 -15.564 -25.271 1.00 53.50 145 GLU A N 1
ATOM 1152 C CA . GLU A 1 145 ? -14.601 -16.749 -25.685 1.00 53.50 145 GLU A CA 1
ATOM 1153 C C . GLU A 1 145 ? -13.837 -18.058 -25.425 1.00 53.50 145 GLU A C 1
ATOM 1155 O O . GLU A 1 145 ? -14.428 -19.038 -24.960 1.00 53.50 145 GLU A O 1
ATOM 1160 N N . ALA A 1 146 ? -12.520 -18.075 -25.659 1.00 51.78 146 ALA A N 1
ATOM 1161 C CA . ALA A 1 146 ? -11.669 -19.225 -25.358 1.00 51.78 146 ALA A CA 1
ATOM 1162 C C . ALA A 1 146 ? -11.560 -19.485 -23.845 1.00 51.78 146 ALA A C 1
ATOM 1164 O O . ALA A 1 146 ? -11.665 -20.633 -23.413 1.00 51.78 146 ALA A O 1
ATOM 1165 N N . MET A 1 147 ? -11.428 -18.433 -23.027 1.00 41.69 147 MET A N 1
ATOM 1166 C CA . MET A 1 147 ? -11.389 -18.565 -21.568 1.00 41.69 147 MET A CA 1
ATOM 1167 C C . MET A 1 147 ? -12.707 -19.123 -21.018 1.00 41.69 147 MET A C 1
ATOM 1169 O O . MET A 1 147 ? -12.693 -20.026 -20.185 1.00 41.69 147 MET A O 1
ATOM 1173 N N . ILE A 1 148 ? -13.847 -18.634 -21.519 1.00 47.97 148 ILE A N 1
ATOM 1174 C CA . ILE A 1 148 ? -15.186 -19.109 -21.135 1.00 47.97 148 ILE A CA 1
ATOM 1175 C C . ILE A 1 148 ? -15.384 -20.580 -21.536 1.00 47.97 148 ILE A C 1
ATOM 1177 O O . ILE A 1 148 ? -15.995 -21.342 -20.785 1.00 47.97 148 ILE A O 1
ATOM 1181 N N . ALA A 1 149 ? -14.849 -21.000 -22.687 1.00 44.50 149 ALA A N 1
ATOM 1182 C CA . ALA A 1 149 ? -14.919 -22.384 -23.156 1.00 44.50 149 ALA A CA 1
ATOM 1183 C C . ALA A 1 149 ? -14.048 -2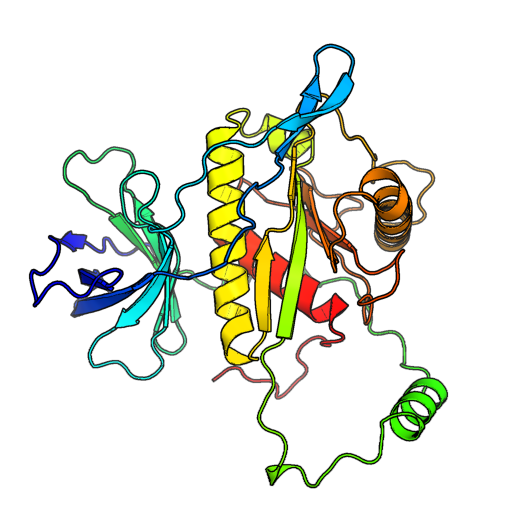3.356 -22.332 1.00 44.50 149 ALA A C 1
ATOM 1185 O O . ALA A 1 149 ? -14.405 -24.530 -22.205 1.00 44.50 149 ALA A O 1
ATOM 1186 N N . GLU A 1 150 ? -12.939 -22.878 -21.756 1.00 39.41 150 GLU A N 1
ATOM 1187 C CA . GLU A 1 150 ? -12.041 -23.664 -20.896 1.00 39.41 150 GLU A CA 1
ATOM 1188 C C . GLU A 1 150 ? -12.431 -23.658 -19.408 1.00 39.41 150 GLU A C 1
ATOM 1190 O O . GLU A 1 150 ? -11.928 -24.482 -18.637 1.00 39.41 150 GLU A O 1
ATOM 1195 N N . MET A 1 151 ? -13.357 -22.789 -18.981 1.00 35.31 151 MET A N 1
ATOM 1196 C CA . MET A 1 151 ? -13.911 -22.864 -17.630 1.00 35.31 151 MET A CA 1
ATOM 1197 C C . MET A 1 151 ? -14.643 -24.208 -17.465 1.00 35.31 151 MET A C 1
ATOM 1199 O O . MET A 1 151 ? -15.585 -24.490 -18.213 1.00 35.31 151 MET A O 1
ATOM 1203 N N . PRO A 1 152 ? -14.258 -25.059 -16.488 1.00 40.50 152 PRO A N 1
ATOM 1204 C CA . PRO A 1 152 ? -14.977 -26.297 -16.224 1.00 40.50 152 PRO A CA 1
ATOM 1205 C C . PRO A 1 152 ? -16.446 -25.944 -16.032 1.00 40.50 152 PRO A C 1
ATOM 1207 O O . PRO A 1 152 ? -16.726 -25.051 -15.231 1.00 40.50 152 PRO A O 1
ATOM 1210 N N . ARG A 1 153 ? -17.356 -26.606 -16.771 1.00 46.84 153 ARG A N 1
ATOM 1211 C CA . ARG A 1 153 ? -18.812 -26.407 -16.661 1.00 46.84 153 ARG A CA 1
ATOM 1212 C C . ARG A 1 153 ? -19.171 -26.354 -15.190 1.00 46.84 153 ARG A C 1
ATOM 1214 O O . ARG A 1 153 ? -19.169 -27.379 -14.506 1.00 46.84 153 ARG A O 1
ATOM 1221 N N . ALA A 1 154 ? -19.370 -25.142 -14.704 1.00 46.09 154 ALA A N 1
ATOM 1222 C CA . ALA A 1 154 ? -19.433 -24.937 -13.287 1.00 46.09 154 ALA A CA 1
ATOM 1223 C C . ALA A 1 154 ? -20.682 -25.641 -12.763 1.00 46.09 154 ALA A C 1
ATOM 1225 O O . ALA A 1 154 ? -21.725 -25.661 -13.424 1.00 46.09 154 ALA A O 1
ATOM 1226 N N . ALA A 1 155 ? -20.577 -26.234 -11.574 1.00 47.97 155 ALA A N 1
ATOM 1227 C CA . ALA A 1 155 ? -21.758 -26.658 -10.840 1.00 47.97 155 ALA A CA 1
ATOM 1228 C C . ALA A 1 155 ? -22.763 -25.485 -10.783 1.00 47.97 155 ALA A C 1
ATOM 1230 O O . ALA A 1 155 ? -22.351 -24.329 -10.895 1.00 47.97 155 ALA A O 1
ATOM 1231 N N . PRO A 1 156 ? -24.069 -25.732 -10.622 1.00 52.94 156 PRO A N 1
ATOM 1232 C CA . PRO A 1 156 ? -25.047 -24.658 -10.485 1.00 52.94 156 PRO A CA 1
ATOM 1233 C C . PRO A 1 156 ? -24.587 -23.587 -9.480 1.00 52.94 156 PRO A C 1
ATOM 1235 O O . PRO A 1 156 ? -24.072 -23.936 -8.421 1.00 52.94 156 PRO A O 1
ATOM 1238 N N . VAL A 1 157 ? -24.776 -22.300 -9.798 1.00 50.56 157 VAL A N 1
ATOM 1239 C CA . VAL A 1 157 ? -24.281 -21.135 -9.021 1.00 50.56 157 VAL A CA 1
ATOM 1240 C C . VAL A 1 157 ? -24.600 -21.225 -7.518 1.00 50.56 157 VAL A C 1
ATOM 1242 O O . VAL A 1 157 ? -23.817 -20.777 -6.689 1.00 50.56 157 VAL A O 1
ATOM 1245 N N . TYR A 1 158 ? -25.704 -21.878 -7.138 1.00 53.75 158 TYR A N 1
ATOM 1246 C CA . TYR A 1 158 ? -26.101 -22.082 -5.738 1.00 53.75 158 TYR A CA 1
ATOM 1247 C C . TYR A 1 158 ? -25.235 -23.092 -4.954 1.00 53.75 158 TYR A C 1
ATOM 1249 O O . TYR A 1 158 ? -25.328 -23.156 -3.731 1.00 53.75 158 TYR A O 1
ATOM 1257 N N . LEU A 1 159 ? -24.412 -23.900 -5.632 1.00 49.38 159 LEU A N 1
ATOM 1258 C CA . LEU A 1 159 ? -23.426 -24.808 -5.029 1.00 49.38 159 LEU A CA 1
ATOM 1259 C C . LEU A 1 159 ? -22.044 -24.160 -4.889 1.00 49.38 159 LEU A C 1
ATOM 1261 O O . LEU A 1 159 ? -21.146 -24.766 -4.300 1.00 49.38 159 LEU A O 1
ATOM 1265 N N . TRP A 1 160 ? -21.857 -22.943 -5.409 1.00 52.62 160 TRP A N 1
ATOM 1266 C CA . TRP A 1 160 ? -20.618 -22.196 -5.240 1.00 52.62 160 TRP A CA 1
ATOM 1267 C C . TRP A 1 160 ? -20.612 -21.618 -3.833 1.00 52.62 160 TRP A C 1
ATOM 1269 O O . TRP A 1 160 ? -21.049 -20.497 -3.586 1.00 52.62 160 TRP A O 1
ATOM 1279 N N . TRP A 1 161 ? -20.098 -22.395 -2.886 1.00 55.69 161 TRP A N 1
ATOM 1280 C CA . TRP A 1 161 ? -19.603 -21.801 -1.656 1.00 55.69 161 TRP A CA 1
ATOM 1281 C C . TRP A 1 161 ? -18.486 -20.846 -2.055 1.00 55.69 161 TRP A C 1
ATOM 1283 O O . TRP A 1 161 ? -17.523 -21.289 -2.689 1.00 55.69 161 TRP A O 1
ATOM 1293 N N . PRO A 1 162 ? -18.597 -19.544 -1.761 1.00 62.12 162 PRO A N 1
ATOM 1294 C CA . PRO A 1 162 ? -17.603 -18.620 -2.244 1.00 62.12 162 PRO A CA 1
ATOM 1295 C C . PRO A 1 162 ? -16.295 -18.912 -1.504 1.00 62.12 162 PRO A C 1
ATOM 1297 O O . PRO A 1 162 ? -16.164 -18.736 -0.289 1.00 62.12 162 PRO A O 1
ATOM 1300 N N . HIS A 1 163 ? -15.338 -19.468 -2.243 1.00 70.25 163 HIS A N 1
ATOM 1301 C CA . HIS A 1 163 ? -14.040 -19.821 -1.702 1.00 70.25 163 HIS A CA 1
ATOM 1302 C C . HIS A 1 163 ? -13.271 -18.543 -1.405 1.00 70.25 163 HIS A C 1
ATOM 1304 O O . HIS A 1 163 ? -13.087 -17.699 -2.283 1.00 70.25 163 HIS A O 1
ATOM 1310 N N . ARG A 1 164 ? -12.781 -18.431 -0.170 1.00 82.31 164 ARG A N 1
ATOM 1311 C CA . ARG A 1 164 ? -11.833 -17.379 0.181 1.00 82.31 164 ARG A CA 1
ATOM 1312 C C . ARG A 1 164 ? -10.579 -17.531 -0.667 1.00 82.31 164 ARG A C 1
ATOM 1314 O O . ARG A 1 164 ? -9.984 -18.609 -0.713 1.00 82.31 164 ARG A O 1
ATOM 1321 N N . LYS A 1 165 ? -10.195 -16.448 -1.330 1.00 89.81 165 LYS A N 1
ATOM 1322 C CA . LYS A 1 165 ? -8.969 -16.359 -2.119 1.00 89.81 165 LYS A CA 1
ATOM 1323 C C . LYS A 1 165 ? -7.907 -15.630 -1.308 1.00 89.81 165 LYS A C 1
ATOM 1325 O O . LYS A 1 165 ? -8.223 -14.827 -0.434 1.00 89.81 165 LYS A O 1
ATOM 1330 N N . TYR A 1 166 ? -6.646 -15.900 -1.617 1.00 90.69 166 TYR A N 1
ATOM 1331 C CA . TYR A 1 166 ? -5.500 -15.301 -0.941 1.00 90.69 166 TYR A CA 1
ATOM 1332 C C . TYR A 1 166 ? -4.613 -14.612 -1.971 1.00 90.69 166 TYR A C 1
ATOM 1334 O O . TYR A 1 166 ? -4.275 -15.231 -2.976 1.00 90.69 166 TYR A O 1
ATOM 1342 N N . LEU A 1 167 ? -4.217 -13.368 -1.703 1.00 94.25 167 LEU A N 1
ATOM 1343 C CA . LEU A 1 167 ? -3.295 -12.605 -2.543 1.00 94.25 167 LEU A CA 1
ATOM 1344 C C . LEU A 1 167 ? -2.045 -12.240 -1.743 1.00 94.25 167 LEU A C 1
ATOM 1346 O O . LEU A 1 167 ? -2.099 -11.452 -0.803 1.00 94.25 167 LEU A O 1
ATOM 1350 N N . LYS A 1 168 ? -0.904 -12.810 -2.117 1.00 95.44 168 LYS A N 1
ATOM 1351 C CA . LYS A 1 168 ? 0.407 -12.568 -1.506 1.00 95.44 168 LYS A CA 1
ATOM 1352 C C . LYS A 1 168 ? 1.114 -11.430 -2.230 1.00 95.44 168 LYS A C 1
ATOM 1354 O O . LYS A 1 168 ? 1.572 -11.604 -3.360 1.00 95.44 168 LYS A O 1
ATOM 1359 N N . VAL A 1 169 ? 1.264 -10.295 -1.562 1.00 96.69 169 VAL A N 1
ATOM 1360 C CA . VAL A 1 169 ? 1.845 -9.080 -2.145 1.00 96.69 169 VAL A CA 1
ATOM 1361 C C . VAL A 1 169 ? 3.300 -8.912 -1.714 1.00 96.69 169 VAL A C 1
ATOM 1363 O O . VAL A 1 169 ? 3.630 -8.990 -0.528 1.00 96.69 169 VAL A O 1
ATOM 1366 N N . HIS A 1 170 ? 4.180 -8.687 -2.686 1.00 96.19 170 HIS A N 1
ATOM 1367 C CA . HIS A 1 170 ? 5.530 -8.174 -2.467 1.00 96.19 170 HIS A CA 1
ATOM 1368 C C . HIS A 1 170 ? 5.502 -6.646 -2.512 1.00 96.19 170 HIS A C 1
ATOM 1370 O O . HIS A 1 170 ? 5.072 -6.057 -3.498 1.00 96.19 170 HIS A O 1
ATOM 1376 N N . TYR A 1 171 ? 5.975 -5.998 -1.455 1.00 97.94 171 TYR A N 1
ATOM 1377 C CA . TYR A 1 171 ? 6.107 -4.546 -1.436 1.00 97.94 171 TYR A CA 1
ATOM 1378 C C . TYR A 1 171 ? 7.561 -4.143 -1.628 1.00 97.94 171 TYR A C 1
ATOM 1380 O O . TYR A 1 171 ? 8.452 -4.745 -1.032 1.00 97.94 171 TYR A O 1
ATOM 1388 N N . THR A 1 172 ? 7.798 -3.107 -2.421 1.00 97.75 172 THR A N 1
ATOM 1389 C CA . THR A 1 172 ? 9.120 -2.504 -2.591 1.00 97.75 172 THR A CA 1
ATOM 1390 C C . THR A 1 172 ? 9.032 -1.016 -2.286 1.00 97.75 172 THR A C 1
ATOM 1392 O O . THR A 1 172 ? 8.150 -0.336 -2.797 1.00 97.75 172 THR A O 1
ATOM 1395 N N . VAL A 1 173 ? 9.930 -0.509 -1.450 1.00 97.81 173 VAL A N 1
ATOM 1396 C CA . VAL A 1 173 ? 10.093 0.915 -1.147 1.00 97.81 173 VAL A CA 1
ATOM 1397 C C . VAL A 1 173 ? 11.346 1.383 -1.863 1.00 97.81 173 VAL A C 1
ATOM 1399 O O . VAL A 1 173 ? 12.436 0.890 -1.563 1.00 97.81 173 VAL A O 1
ATOM 1402 N N . SER A 1 174 ? 11.188 2.298 -2.818 1.00 96.94 174 SER A N 1
ATOM 1403 C CA . SER A 1 174 ? 12.321 2.829 -3.566 1.00 96.94 174 SER A CA 1
ATOM 1404 C C . SER A 1 174 ? 13.244 3.666 -2.694 1.00 96.94 174 SER A C 1
ATOM 1406 O O . SER A 1 174 ? 12.856 4.160 -1.631 1.00 96.94 174 SER A O 1
ATOM 1408 N N . HIS A 1 175 ? 14.449 3.908 -3.191 1.00 96.12 175 HIS A N 1
ATOM 1409 C CA . HIS A 1 175 ? 15.420 4.773 -2.552 1.00 96.12 175 HIS A CA 1
ATOM 1410 C C . HIS A 1 175 ? 14.898 6.201 -2.409 1.00 96.12 175 HIS A C 1
ATOM 1412 O O . HIS A 1 175 ? 15.019 6.811 -1.350 1.00 96.12 175 HIS A O 1
ATOM 1418 N N . THR A 1 176 ? 14.218 6.719 -3.435 1.00 95.44 176 THR A N 1
ATOM 1419 C CA . THR A 1 176 ? 13.604 8.055 -3.373 1.00 95.44 176 THR A CA 1
ATOM 1420 C C . THR A 1 176 ? 12.561 8.176 -2.261 1.00 95.44 176 THR A C 1
ATOM 1422 O O . THR A 1 176 ? 12.490 9.214 -1.609 1.00 95.44 176 THR A O 1
ATOM 1425 N N . LEU A 1 177 ? 11.783 7.121 -1.996 1.00 96.12 177 LEU A N 1
ATOM 1426 C CA . LEU A 1 177 ? 10.826 7.104 -0.890 1.00 96.12 177 LEU A CA 1
ATOM 1427 C C . LEU A 1 177 ? 11.513 6.882 0.466 1.00 96.12 177 LEU A C 1
ATOM 1429 O O . LEU A 1 177 ? 11.145 7.499 1.466 1.00 96.12 177 LEU A O 1
ATOM 1433 N N . TYR A 1 178 ? 12.531 6.024 0.509 1.00 96.12 178 TYR A N 1
ATOM 1434 C CA . TYR A 1 178 ? 13.360 5.803 1.691 1.00 96.12 178 TYR A CA 1
ATOM 1435 C C . TYR A 1 178 ? 14.011 7.105 2.183 1.00 96.12 178 TYR A C 1
ATOM 1437 O O . TYR A 1 178 ? 13.982 7.391 3.377 1.00 96.12 178 TYR A O 1
ATOM 1445 N N . LEU A 1 179 ? 14.516 7.950 1.280 1.00 95.31 179 LEU A N 1
ATOM 1446 C CA . LEU A 1 179 ? 15.135 9.232 1.642 1.00 95.31 179 LEU A CA 1
ATOM 1447 C C . LEU A 1 179 ? 14.172 10.206 2.338 1.00 95.31 179 LEU A C 1
ATOM 1449 O O . LEU A 1 179 ? 14.614 11.051 3.112 1.00 95.31 179 LEU A O 1
ATOM 1453 N N . MET A 1 180 ? 12.862 10.079 2.114 1.00 93.81 180 MET A N 1
ATOM 1454 C CA . MET A 1 180 ? 11.862 10.886 2.821 1.00 93.81 180 MET A CA 1
ATOM 1455 C C . MET A 1 180 ? 11.632 10.414 4.268 1.00 93.81 180 MET A C 1
ATOM 1457 O O . MET A 1 180 ? 11.129 11.178 5.089 1.00 93.81 180 MET A O 1
ATOM 1461 N N . ASN A 1 181 ? 11.970 9.162 4.594 1.00 92.25 181 ASN A N 1
ATOM 1462 C CA . ASN A 1 181 ? 11.916 8.626 5.951 1.00 92.25 181 ASN A CA 1
ATOM 1463 C C . ASN A 1 181 ? 12.862 7.431 6.091 1.00 92.25 181 ASN A C 1
ATOM 1465 O O . ASN A 1 181 ? 12.496 6.303 5.772 1.00 92.25 181 ASN A O 1
ATOM 1469 N N . THR A 1 182 ? 14.054 7.669 6.630 1.00 94.44 182 THR A N 1
ATOM 1470 C CA . THR A 1 182 ? 15.108 6.652 6.747 1.00 94.44 182 THR A CA 1
ATOM 1471 C C . THR A 1 182 ? 14.912 5.692 7.923 1.00 94.44 182 THR A C 1
ATOM 1473 O O . THR A 1 182 ? 15.710 4.779 8.129 1.00 94.44 182 THR A O 1
ATOM 1476 N N . ASN A 1 183 ? 13.851 5.855 8.720 1.00 94.50 183 ASN A N 1
ATOM 1477 C CA . ASN A 1 183 ? 13.569 4.969 9.842 1.00 94.50 183 ASN A CA 1
ATOM 1478 C C . ASN A 1 183 ? 12.931 3.661 9.345 1.00 94.50 183 ASN A C 1
ATOM 1480 O O . ASN A 1 183 ? 11.733 3.606 9.062 1.00 94.50 183 ASN A O 1
ATOM 1484 N N . HIS A 1 184 ? 13.728 2.589 9.297 1.00 92.94 184 HIS A N 1
ATOM 1485 C CA . HIS A 1 184 ? 13.300 1.265 8.823 1.00 92.94 184 HIS A CA 1
ATOM 1486 C C . HIS A 1 184 ? 12.049 0.757 9.546 1.00 92.94 184 HIS A C 1
ATOM 1488 O O . HIS A 1 184 ? 11.112 0.285 8.902 1.00 92.94 184 HIS A O 1
ATOM 1494 N N . THR A 1 185 ? 11.997 0.893 10.874 1.00 92.62 185 THR A N 1
ATOM 1495 C CA . THR A 1 185 ? 10.839 0.473 11.673 1.00 92.62 185 THR A CA 1
ATOM 1496 C C . THR A 1 185 ? 9.584 1.217 11.231 1.00 92.62 185 THR A C 1
ATOM 1498 O O . THR A 1 185 ? 8.548 0.596 11.005 1.00 92.62 185 THR A O 1
ATOM 1501 N N . ARG A 1 186 ? 9.687 2.531 11.000 1.00 92.75 186 ARG A N 1
ATOM 1502 C CA . ARG A 1 186 ? 8.559 3.351 10.544 1.00 92.75 186 ARG A CA 1
ATOM 1503 C C . ARG A 1 186 ? 8.106 3.000 9.124 1.00 92.75 186 ARG A C 1
ATOM 1505 O O . ARG A 1 186 ? 6.908 3.037 8.850 1.00 92.75 186 ARG A O 1
ATOM 1512 N N . ILE A 1 187 ? 9.027 2.637 8.228 1.00 95.62 187 ILE A N 1
ATOM 1513 C CA . ILE A 1 187 ? 8.682 2.133 6.888 1.00 95.62 187 ILE A CA 1
ATOM 1514 C C . ILE A 1 187 ? 7.898 0.823 7.006 1.00 95.62 187 ILE A C 1
ATOM 1516 O O . ILE A 1 187 ? 6.829 0.694 6.409 1.00 95.62 187 ILE A O 1
ATOM 1520 N N . VAL A 1 188 ? 8.392 -0.129 7.804 1.00 94.88 188 VAL A N 1
ATOM 1521 C CA . VAL A 1 188 ? 7.717 -1.413 8.043 1.00 94.88 188 VAL A CA 1
ATOM 1522 C C . VAL A 1 188 ? 6.316 -1.177 8.610 1.00 94.88 188 VAL A C 1
ATOM 1524 O O . VAL A 1 188 ? 5.345 -1.688 8.059 1.00 94.88 188 VAL A O 1
ATOM 1527 N N . GLU A 1 189 ? 6.188 -0.347 9.648 1.00 93.06 189 GLU A N 1
ATOM 1528 C CA . GLU A 1 189 ? 4.902 0.068 10.223 1.00 93.06 189 GLU A CA 1
ATOM 1529 C C . GLU A 1 189 ? 3.934 0.588 9.159 1.00 93.06 189 GLU A C 1
ATOM 1531 O O . GLU A 1 189 ? 2.795 0.129 9.078 1.00 93.06 189 GLU A O 1
ATOM 1536 N N . ASN A 1 190 ? 4.402 1.527 8.332 1.00 94.12 190 ASN A N 1
ATOM 1537 C CA . ASN A 1 190 ? 3.623 2.168 7.280 1.00 94.12 190 ASN A CA 1
ATOM 1538 C C . ASN A 1 190 ? 3.131 1.171 6.224 1.00 94.12 190 ASN A C 1
ATOM 1540 O O . ASN A 1 190 ? 1.968 1.231 5.829 1.00 94.12 190 ASN A O 1
ATOM 1544 N N . ILE A 1 191 ? 3.976 0.230 5.800 1.00 95.81 191 ILE A N 1
ATOM 1545 C CA . ILE A 1 191 ? 3.588 -0.815 4.844 1.00 95.81 191 ILE A CA 1
ATOM 1546 C C . ILE A 1 191 ? 2.573 -1.778 5.462 1.00 95.81 191 ILE A C 1
ATOM 1548 O O . ILE A 1 191 ? 1.612 -2.167 4.798 1.00 95.81 191 ILE A O 1
ATOM 1552 N N . MET A 1 192 ? 2.729 -2.130 6.740 1.00 94.12 192 MET A N 1
ATOM 1553 C CA . MET A 1 192 ? 1.779 -3.008 7.423 1.00 94.12 192 MET A CA 1
ATOM 1554 C C . MET A 1 192 ? 0.388 -2.373 7.528 1.00 94.12 192 MET A C 1
ATOM 1556 O O . MET A 1 192 ? -0.605 -3.035 7.220 1.00 94.12 192 MET A O 1
ATOM 1560 N N . ILE A 1 193 ? 0.290 -1.094 7.913 1.00 93.31 193 ILE A N 1
ATOM 1561 C CA . ILE A 1 193 ? -1.009 -0.406 7.961 1.00 93.31 193 ILE A CA 1
ATOM 1562 C C . ILE A 1 193 ? -1.603 -0.203 6.558 1.00 93.31 193 ILE A C 1
ATOM 1564 O O . ILE A 1 193 ? -2.803 -0.405 6.380 1.00 93.31 193 ILE A O 1
ATOM 1568 N N . LEU A 1 194 ? -0.774 0.090 5.548 1.00 95.38 194 LEU A N 1
ATOM 1569 C CA . LEU A 1 194 ? -1.206 0.192 4.154 1.00 95.38 194 LEU A CA 1
ATOM 1570 C C . LEU A 1 194 ? -1.826 -1.128 3.685 1.00 95.38 194 LEU A C 1
ATOM 1572 O O . LEU A 1 194 ? -2.967 -1.143 3.226 1.00 95.38 194 LEU A O 1
ATOM 1576 N N . ASN A 1 195 ? -1.126 -2.254 3.865 1.00 96.00 195 ASN A N 1
ATOM 1577 C CA . ASN A 1 195 ? -1.664 -3.567 3.504 1.00 96.00 195 ASN A CA 1
ATOM 1578 C C . ASN A 1 195 ? -2.938 -3.891 4.289 1.00 96.00 195 ASN A C 1
ATOM 1580 O O . ASN A 1 195 ? -3.846 -4.507 3.748 1.00 96.00 195 ASN A O 1
ATOM 1584 N N . ASN A 1 196 ? -3.038 -3.491 5.556 1.00 93.75 196 ASN A N 1
ATOM 1585 C CA . ASN A 1 196 ? -4.246 -3.729 6.340 1.00 93.75 196 ASN A CA 1
ATOM 1586 C C . ASN A 1 196 ? -5.469 -2.998 5.796 1.00 93.75 196 ASN A C 1
ATOM 1588 O O . ASN A 1 196 ? -6.569 -3.554 5.853 1.00 93.75 196 ASN A O 1
ATOM 1592 N N . ILE A 1 197 ? -5.286 -1.780 5.286 1.00 93.31 197 ILE A N 1
ATOM 1593 C CA . ILE A 1 197 ? -6.337 -1.026 4.601 1.00 93.31 197 ILE A CA 1
ATOM 1594 C C . ILE A 1 197 ? -6.727 -1.757 3.315 1.00 93.31 197 ILE A C 1
ATOM 1596 O O . ILE A 1 197 ? -7.890 -2.123 3.168 1.00 93.31 197 ILE A O 1
ATOM 1600 N N . VAL A 1 198 ? -5.751 -2.099 2.465 1.00 95.50 198 VAL A N 1
ATOM 1601 C CA . VAL A 1 198 ? -5.975 -2.869 1.225 1.00 95.50 198 VAL A CA 1
ATOM 1602 C C . VAL A 1 198 ? -6.716 -4.182 1.506 1.00 95.50 198 VAL A C 1
ATOM 1604 O O . VAL A 1 198 ? -7.717 -4.487 0.866 1.00 95.50 198 VAL A O 1
ATOM 1607 N N . HIS A 1 199 ? -6.280 -4.938 2.512 1.00 93.44 199 HIS A N 1
ATOM 1608 C CA . HIS A 1 199 ? -6.914 -6.183 2.944 1.00 93.44 199 HIS A CA 1
ATOM 1609 C C . HIS A 1 199 ? -8.381 -5.982 3.327 1.00 93.44 199 HIS A C 1
ATOM 1611 O O . HIS A 1 199 ? -9.212 -6.834 3.046 1.00 93.44 199 HIS A O 1
ATOM 1617 N N . THR A 1 200 ? -8.700 -4.866 3.980 1.00 90.25 200 THR A N 1
ATOM 1618 C CA . THR A 1 200 ? -10.067 -4.551 4.415 1.00 90.25 200 THR A CA 1
ATOM 1619 C C . THR A 1 200 ? -10.963 -4.222 3.231 1.00 90.25 200 THR A C 1
ATOM 1621 O O . THR A 1 200 ? -12.072 -4.737 3.172 1.00 90.25 200 THR A O 1
ATOM 1624 N N . ILE A 1 201 ? -10.454 -3.449 2.267 1.00 90.75 201 ILE A N 1
ATOM 1625 C CA . ILE A 1 201 ? -11.160 -3.125 1.019 1.00 90.75 201 ILE A CA 1
ATOM 1626 C C . ILE A 1 201 ? -11.537 -4.417 0.277 1.00 90.75 201 ILE A C 1
ATOM 1628 O O . ILE A 1 201 ? -12.698 -4.627 -0.068 1.00 90.75 201 ILE A O 1
ATOM 1632 N N . TYR A 1 202 ? -10.576 -5.329 0.113 1.00 91.56 202 TYR A N 1
ATOM 1633 C CA . TYR A 1 202 ? -10.774 -6.592 -0.607 1.00 91.56 202 TYR A CA 1
ATOM 1634 C C . TYR A 1 202 ? -11.553 -7.667 0.158 1.00 91.56 202 TYR A C 1
ATOM 1636 O O . TYR A 1 202 ? -12.036 -8.622 -0.459 1.00 91.56 202 TYR A O 1
ATOM 1644 N N . MET A 1 203 ? -11.716 -7.526 1.476 1.00 85.88 203 MET A N 1
ATOM 1645 C CA . MET A 1 203 ? -12.381 -8.538 2.297 1.00 85.88 203 MET A CA 1
ATOM 1646 C C . MET A 1 203 ? -13.841 -8.768 1.875 1.00 85.88 203 MET A C 1
ATOM 1648 O O . MET A 1 203 ? -14.308 -9.906 1.944 1.00 85.88 203 MET A O 1
ATOM 1652 N N . HIS A 1 204 ? -14.538 -7.735 1.387 1.00 80.69 204 HIS A N 1
ATOM 1653 C CA . HIS A 1 204 ? -15.904 -7.854 0.850 1.00 80.69 204 HIS A CA 1
ATOM 1654 C C . HIS A 1 204 ? -16.002 -8.825 -0.317 1.00 80.69 204 HIS A C 1
ATOM 1656 O O . HIS A 1 204 ? -16.976 -9.558 -0.442 1.00 80.69 204 HIS A O 1
ATOM 1662 N N . ASN A 1 205 ? -14.945 -8.880 -1.125 1.00 85.31 205 ASN A N 1
ATOM 1663 C CA . ASN A 1 205 ? -14.843 -9.752 -2.287 1.00 85.31 205 ASN A CA 1
ATOM 1664 C C . ASN A 1 205 ? -14.254 -11.124 -1.924 1.00 85.31 205 ASN A C 1
ATOM 1666 O O . ASN A 1 205 ? -13.814 -11.868 -2.801 1.00 85.31 205 ASN A O 1
ATOM 1670 N N . LEU A 1 206 ? -14.206 -11.456 -0.625 1.00 87.75 206 LEU A N 1
ATOM 1671 C CA . LEU A 1 206 ? -13.655 -12.700 -0.083 1.00 87.75 206 LEU A CA 1
ATOM 1672 C C . LEU A 1 206 ? -12.203 -12.950 -0.523 1.00 87.75 206 LEU A C 1
ATOM 1674 O O . LEU A 1 206 ? -11.757 -14.098 -0.619 1.00 87.75 206 LEU A O 1
ATOM 1678 N N . LEU A 1 207 ? -11.459 -11.864 -0.754 1.00 91.50 207 LEU A N 1
ATOM 1679 C CA . LEU A 1 207 ? -10.040 -11.876 -1.069 1.00 91.50 207 LEU A CA 1
ATOM 1680 C C . LEU A 1 207 ? -9.240 -11.378 0.138 1.00 91.50 207 LEU A C 1
ATOM 1682 O O . LEU A 1 207 ? -9.322 -10.220 0.540 1.00 91.50 207 LEU A O 1
ATOM 1686 N N . GLU A 1 208 ? -8.433 -12.261 0.714 1.00 91.88 208 GLU A N 1
ATOM 1687 C CA . GLU A 1 208 ? -7.531 -11.932 1.810 1.00 91.88 208 GLU A CA 1
ATOM 1688 C C . GLU A 1 208 ? -6.164 -11.507 1.249 1.00 91.88 208 GLU A C 1
ATOM 1690 O O . GLU A 1 208 ? -5.419 -12.310 0.683 1.00 91.88 208 GLU A O 1
ATOM 1695 N N . VAL A 1 209 ? -5.822 -10.225 1.411 1.00 94.81 209 VAL A N 1
ATOM 1696 C CA . VAL A 1 209 ? -4.531 -9.670 0.968 1.00 94.81 209 VAL A CA 1
ATOM 1697 C C . VAL A 1 209 ? -3.493 -9.783 2.085 1.00 94.81 209 VAL A C 1
ATOM 1699 O O . VAL A 1 209 ? -3.695 -9.281 3.194 1.00 94.81 209 VAL A O 1
ATOM 1702 N N . HIS A 1 210 ? -2.380 -10.451 1.802 1.00 93.88 210 HIS A N 1
ATOM 1703 C CA . HIS A 1 210 ? -1.321 -10.750 2.759 1.00 93.88 210 HIS A CA 1
ATOM 1704 C C . HIS A 1 210 ? 0.016 -10.173 2.312 1.00 93.88 210 HIS A C 1
ATOM 1706 O O . HIS A 1 210 ? 0.431 -10.340 1.162 1.00 93.88 210 HIS A O 1
ATOM 1712 N N . VAL A 1 211 ? 0.756 -9.601 3.259 1.00 95.31 211 VAL A N 1
ATOM 1713 C CA . VAL A 1 211 ? 2.129 -9.156 3.013 1.00 95.31 211 VAL A CA 1
ATOM 1714 C C . VAL A 1 211 ? 3.025 -10.388 2.933 1.00 95.31 211 VAL A C 1
ATOM 1716 O O . VAL A 1 211 ? 3.126 -11.162 3.888 1.00 95.31 211 VAL A O 1
ATOM 1719 N N . ARG A 1 212 ? 3.691 -10.594 1.797 1.00 95.12 212 ARG A N 1
ATOM 1720 C CA . ARG A 1 212 ? 4.576 -11.748 1.589 1.00 95.12 212 ARG A CA 1
ATOM 1721 C C . ARG A 1 212 ? 6.024 -11.462 1.947 1.00 95.12 212 ARG A C 1
ATOM 1723 O O . ARG A 1 212 ? 6.697 -12.345 2.488 1.00 95.12 212 ARG A O 1
ATOM 1730 N N . MET A 1 213 ? 6.483 -10.273 1.579 1.00 95.38 213 MET A N 1
ATOM 1731 C CA . MET A 1 213 ? 7.826 -9.756 1.810 1.00 95.38 213 MET A CA 1
ATOM 1732 C C . MET A 1 213 ? 7.841 -8.240 1.577 1.00 95.38 213 MET A C 1
ATOM 1734 O O . MET A 1 213 ? 6.997 -7.724 0.836 1.00 95.38 213 MET A O 1
ATOM 1738 N N . LEU A 1 214 ? 8.810 -7.555 2.176 1.00 97.56 214 LEU A N 1
ATOM 1739 C CA . LEU A 1 214 ? 9.079 -6.136 1.950 1.00 97.56 214 LEU A CA 1
ATOM 1740 C C . LEU A 1 214 ? 10.537 -5.965 1.530 1.00 97.56 214 LEU A C 1
ATOM 1742 O O . LEU A 1 214 ? 11.424 -6.493 2.189 1.00 97.56 214 LEU A O 1
ATOM 1746 N N . CYS A 1 215 ? 10.788 -5.228 0.458 1.00 97.00 215 CYS A N 1
ATOM 1747 C CA . CYS A 1 215 ? 12.117 -4.782 0.068 1.00 97.00 215 CYS A CA 1
ATOM 1748 C C . CYS A 1 215 ? 12.228 -3.266 0.278 1.00 97.00 215 CYS A C 1
ATOM 1750 O O . CYS A 1 215 ? 11.322 -2.528 -0.101 1.00 97.00 215 CYS A O 1
ATOM 1752 N N . ILE A 1 216 ? 13.306 -2.808 0.905 1.00 97.50 216 ILE A N 1
ATOM 1753 C CA . ILE A 1 216 ? 13.602 -1.396 1.154 1.00 97.50 216 ILE A CA 1
ATOM 1754 C C . ILE A 1 216 ? 14.951 -1.100 0.504 1.00 97.50 216 ILE A C 1
ATOM 1756 O O . ILE A 1 216 ? 15.977 -1.618 0.937 1.00 97.50 216 ILE A O 1
ATOM 1760 N N . TRP A 1 217 ? 14.947 -0.264 -0.527 1.00 95.75 217 TRP A N 1
ATOM 1761 C CA . TRP A 1 217 ? 16.151 0.160 -1.242 1.00 95.75 217 TRP A CA 1
ATOM 1762 C C . TRP A 1 217 ? 16.840 1.310 -0.494 1.00 95.75 217 TRP A C 1
ATOM 1764 O O . TRP A 1 217 ? 16.789 2.473 -0.886 1.00 95.75 217 TRP A O 1
ATOM 1774 N N . ASN A 1 218 ? 17.460 0.997 0.643 1.00 95.25 218 ASN A N 1
ATOM 1775 C CA . ASN A 1 218 ? 18.112 1.966 1.532 1.00 95.25 218 ASN A CA 1
ATOM 1776 C C . ASN A 1 218 ? 19.432 2.537 0.980 1.00 95.25 218 ASN A C 1
ATOM 1778 O O . ASN A 1 218 ? 19.886 3.564 1.481 1.00 95.25 218 ASN A O 1
ATOM 1782 N N . ASN A 1 219 ? 20.028 1.925 -0.051 1.00 93.69 219 ASN A N 1
ATOM 1783 C CA . ASN A 1 219 ? 21.248 2.427 -0.693 1.00 93.69 219 ASN A CA 1
ATOM 1784 C C . ASN A 1 219 ? 20.986 2.963 -2.110 1.00 93.69 219 ASN A C 1
ATOM 1786 O O . ASN A 1 219 ? 21.324 4.102 -2.417 1.00 93.69 219 ASN A O 1
ATOM 1790 N N . ARG A 1 220 ? 20.358 2.160 -2.975 1.00 93.06 220 ARG A N 1
ATOM 1791 C CA . ARG A 1 220 ? 19.971 2.566 -4.336 1.00 93.06 220 ARG A CA 1
ATOM 1792 C C . ARG A 1 220 ? 18.838 1.698 -4.857 1.00 93.06 220 ARG A C 1
ATOM 1794 O O . ARG A 1 220 ? 18.675 0.568 -4.408 1.00 93.06 220 ARG A O 1
ATOM 1801 N N . ASP A 1 221 ? 18.133 2.175 -5.875 1.00 94.69 221 ASP A N 1
ATOM 1802 C CA . ASP A 1 221 ? 17.139 1.353 -6.559 1.00 94.69 221 ASP A CA 1
ATOM 1803 C C . ASP A 1 221 ? 17.818 0.144 -7.222 1.00 94.69 221 ASP A C 1
ATOM 1805 O O . ASP A 1 221 ? 18.669 0.291 -8.101 1.00 94.69 221 ASP A O 1
ATOM 1809 N N . ALA A 1 222 ? 17.447 -1.070 -6.806 1.00 94.19 222 ALA A N 1
ATOM 1810 C CA . ALA A 1 222 ? 17.966 -2.299 -7.412 1.00 94.19 222 ALA A CA 1
ATOM 1811 C C . ALA A 1 222 ? 17.465 -2.490 -8.857 1.00 94.19 222 ALA A C 1
ATOM 1813 O O . ALA A 1 222 ? 18.097 -3.184 -9.657 1.00 94.19 222 ALA A O 1
ATOM 1814 N N . PHE A 1 223 ? 16.342 -1.849 -9.192 1.00 95.00 223 PHE A N 1
ATOM 1815 C CA . PHE A 1 223 ? 15.836 -1.709 -10.547 1.00 95.00 223 PHE A CA 1
ATOM 1816 C C . PHE A 1 223 ? 15.338 -0.278 -10.760 1.00 95.00 223 PHE A C 1
ATOM 1818 O O . PHE A 1 223 ? 14.317 0.122 -10.205 1.00 95.00 223 PHE A O 1
ATOM 1825 N N . ASP A 1 224 ? 16.057 0.483 -11.579 1.00 94.44 224 ASP A N 1
ATOM 1826 C CA . ASP A 1 224 ? 15.701 1.861 -11.903 1.00 94.44 224 ASP A CA 1
ATOM 1827 C C . ASP A 1 224 ? 14.643 1.895 -13.017 1.00 94.44 224 ASP A C 1
ATOM 1829 O O . ASP A 1 224 ? 14.958 1.625 -14.179 1.00 94.44 224 ASP A O 1
ATOM 1833 N N . ILE A 1 225 ? 13.399 2.228 -12.655 1.00 94.69 225 ILE A N 1
ATOM 1834 C CA . ILE A 1 225 ? 12.259 2.377 -13.576 1.00 94.69 225 ILE A CA 1
ATOM 1835 C C . ILE A 1 225 ? 12.259 3.708 -14.350 1.00 94.69 225 ILE A C 1
ATOM 1837 O O . ILE A 1 225 ? 11.374 3.921 -15.169 1.00 94.69 225 ILE A O 1
ATOM 1841 N N . THR A 1 226 ? 13.224 4.602 -14.106 1.00 94.00 226 THR A N 1
ATOM 1842 C CA . THR A 1 226 ? 13.333 5.923 -14.760 1.00 94.00 226 THR A CA 1
ATOM 1843 C C . THR A 1 226 ? 14.278 5.933 -15.965 1.00 94.00 226 THR A C 1
ATOM 1845 O O . THR A 1 226 ? 14.445 6.963 -16.619 1.00 94.00 226 THR A O 1
ATOM 1848 N N . GLN A 1 227 ? 14.903 4.793 -16.281 1.00 91.81 227 GLN A N 1
ATOM 1849 C CA . GLN A 1 227 ? 15.860 4.688 -17.382 1.00 91.81 227 GLN A CA 1
ATOM 1850 C C . GLN A 1 227 ? 15.241 5.118 -18.718 1.00 91.81 227 GLN A C 1
ATOM 1852 O O . GLN A 1 227 ? 14.204 4.603 -19.134 1.00 91.81 227 GLN A O 1
ATOM 1857 N N . SER A 1 228 ? 15.960 5.964 -19.460 1.00 90.00 228 SER A N 1
ATOM 1858 C CA . SER A 1 228 ? 15.543 6.500 -20.769 1.00 90.00 228 SER A CA 1
ATOM 1859 C C . SER A 1 228 ? 15.343 5.449 -21.865 1.00 90.00 228 SER A C 1
ATOM 1861 O O . SER A 1 228 ? 14.831 5.766 -22.934 1.00 90.00 228 SER A O 1
ATOM 1863 N N . LYS A 1 229 ? 15.754 4.200 -21.619 1.00 93.06 229 LYS A N 1
ATOM 1864 C CA . LYS A 1 229 ? 15.539 3.076 -22.535 1.00 93.06 229 LYS A CA 1
ATOM 1865 C C . LYS A 1 229 ? 14.081 2.615 -22.586 1.00 93.06 229 LYS A C 1
ATOM 1867 O O . LYS A 1 229 ? 13.717 1.938 -23.541 1.00 93.06 229 LYS A O 1
ATOM 1872 N N . PHE A 1 230 ? 13.288 2.907 -21.553 1.00 94.44 230 PHE A N 1
ATOM 1873 C CA . PHE A 1 230 ? 11.888 2.507 -21.511 1.00 94.44 230 PHE A CA 1
ATOM 1874 C C . PHE A 1 230 ? 11.047 3.481 -22.323 1.00 94.44 230 PHE A C 1
ATOM 1876 O O . PHE A 1 230 ? 11.166 4.698 -22.182 1.00 94.44 230 PHE A O 1
ATOM 1883 N N . SER A 1 231 ? 10.173 2.930 -23.157 1.00 91.88 231 SER A N 1
ATOM 1884 C CA . SER A 1 231 ? 9.254 3.717 -23.988 1.00 91.88 231 SER A CA 1
ATOM 1885 C C . SER A 1 231 ? 8.190 4.465 -23.171 1.00 91.88 231 SER A C 1
ATOM 1887 O O . SER A 1 231 ? 7.634 5.456 -23.639 1.00 91.88 231 SER A O 1
ATOM 1889 N N . GLY A 1 232 ? 7.934 4.026 -21.936 1.00 92.62 232 GLY A N 1
ATOM 1890 C CA . GLY A 1 232 ? 7.040 4.668 -20.978 1.00 92.62 232 GLY A CA 1
ATOM 1891 C C . GLY A 1 232 ? 6.861 3.825 -19.716 1.00 92.62 232 GLY A C 1
ATOM 1892 O O . GLY A 1 232 ? 7.491 2.776 -19.557 1.00 92.62 232 GLY A O 1
ATOM 1893 N N . ILE A 1 233 ? 5.960 4.253 -18.826 1.00 93.25 233 ILE A N 1
ATOM 1894 C CA . ILE A 1 233 ? 5.735 3.574 -17.539 1.00 93.25 233 ILE A CA 1
ATOM 1895 C C . ILE A 1 233 ? 5.270 2.121 -17.708 1.00 93.25 233 ILE A C 1
ATOM 1897 O O . ILE A 1 233 ? 5.725 1.251 -16.971 1.00 93.25 233 ILE A O 1
ATOM 1901 N N . ALA A 1 234 ? 4.442 1.829 -18.716 1.00 93.38 234 ALA A N 1
ATOM 1902 C CA . ALA A 1 234 ? 3.988 0.468 -18.997 1.00 93.38 234 ALA A CA 1
ATOM 1903 C C . ALA A 1 234 ? 5.156 -0.483 -19.295 1.00 93.38 234 ALA A C 1
ATOM 1905 O O . ALA A 1 234 ? 5.233 -1.587 -18.762 1.00 93.38 234 ALA A O 1
ATOM 1906 N N . ASP A 1 235 ? 6.102 -0.022 -20.106 1.00 94.81 235 ASP A N 1
ATOM 1907 C CA . ASP A 1 235 ? 7.294 -0.775 -20.475 1.00 94.81 235 ASP A CA 1
ATOM 1908 C C . ASP A 1 235 ? 8.248 -0.948 -19.280 1.00 94.81 235 ASP A C 1
ATOM 1910 O O . ASP A 1 235 ? 8.735 -2.050 -19.008 1.00 94.81 235 ASP A O 1
ATOM 1914 N N . ALA A 1 236 ? 8.442 0.115 -18.492 1.00 96.00 236 ALA A N 1
ATOM 1915 C CA . ALA A 1 236 ? 9.257 0.078 -17.281 1.00 96.00 236 ALA A CA 1
ATOM 1916 C C . ALA A 1 236 ? 8.719 -0.922 -16.238 1.00 96.00 236 ALA A C 1
ATOM 1918 O O . ALA A 1 236 ? 9.491 -1.706 -15.675 1.00 96.00 236 ALA A O 1
ATOM 1919 N N . ILE A 1 237 ? 7.400 -0.945 -15.998 1.00 96.12 237 ILE A N 1
ATOM 1920 C CA . ILE A 1 237 ? 6.769 -1.846 -15.020 1.00 96.12 237 ILE A CA 1
ATOM 1921 C C . ILE A 1 237 ? 6.733 -3.298 -15.505 1.00 96.12 237 ILE A C 1
ATOM 1923 O O . ILE A 1 237 ? 6.983 -4.201 -14.699 1.00 96.12 237 ILE A O 1
ATOM 1927 N N . ALA A 1 238 ? 6.547 -3.543 -16.806 1.00 95.50 238 ALA A N 1
ATOM 1928 C CA . ALA A 1 238 ? 6.669 -4.883 -17.379 1.00 95.50 238 ALA A CA 1
ATOM 1929 C C . ALA A 1 238 ? 8.084 -5.463 -17.185 1.00 95.50 238 ALA A C 1
ATOM 1931 O O . ALA A 1 238 ? 8.248 -6.620 -16.776 1.00 95.50 238 ALA A O 1
ATOM 1932 N N . HIS A 1 239 ? 9.119 -4.651 -17.427 1.00 96.44 239 HIS A N 1
ATOM 1933 C CA . HIS A 1 239 ? 10.509 -5.054 -17.217 1.00 96.44 239 HIS A CA 1
ATOM 1934 C C . HIS A 1 239 ? 10.852 -5.233 -15.734 1.00 96.44 239 HIS A C 1
ATOM 1936 O O . HIS A 1 239 ? 11.558 -6.182 -15.382 1.00 96.44 239 HIS A O 1
ATOM 1942 N N . PHE A 1 240 ? 10.320 -4.378 -14.856 1.00 96.31 240 PHE A N 1
ATOM 1943 C CA . PHE A 1 240 ? 10.428 -4.561 -13.410 1.00 96.31 240 PHE A CA 1
ATOM 1944 C C . PHE A 1 240 ? 9.803 -5.893 -12.969 1.00 96.31 240 PHE A C 1
ATOM 1946 O O . PHE A 1 240 ? 10.421 -6.640 -12.208 1.00 96.31 240 PHE A O 1
ATOM 1953 N N . GLY A 1 241 ? 8.614 -6.240 -13.479 1.00 95.00 241 GLY A N 1
ATOM 1954 C CA . GLY A 1 241 ? 7.957 -7.517 -13.191 1.00 95.00 241 GLY A CA 1
ATOM 1955 C C . GLY A 1 241 ? 8.793 -8.727 -13.598 1.00 95.00 241 GLY A C 1
ATOM 1956 O O . GLY A 1 241 ? 8.975 -9.642 -12.787 1.00 95.00 241 GLY A O 1
ATOM 1957 N N . TYR A 1 242 ? 9.385 -8.682 -14.794 1.00 94.38 242 TYR A N 1
ATOM 1958 C CA . TYR A 1 242 ? 10.302 -9.716 -15.268 1.00 94.38 242 TYR A CA 1
ATOM 1959 C C . TYR A 1 242 ? 11.552 -9.827 -14.383 1.00 94.38 242 TYR A C 1
ATOM 1961 O O . TYR A 1 242 ? 11.850 -10.905 -13.872 1.00 94.38 242 TYR A O 1
ATOM 1969 N N . TRP A 1 243 ? 12.250 -8.716 -14.123 1.00 94.94 243 TRP A N 1
ATOM 1970 C CA . TRP A 1 243 ? 13.443 -8.683 -13.266 1.00 94.94 243 TRP A CA 1
ATOM 1971 C C . TRP A 1 243 ? 13.173 -9.258 -11.867 1.00 94.94 243 TRP A C 1
ATOM 1973 O O . TRP A 1 243 ? 13.899 -10.131 -11.379 1.00 94.94 243 TRP A O 1
ATOM 1983 N N . LYS A 1 244 ? 12.066 -8.835 -11.251 1.00 93.12 244 LYS A N 1
ATOM 1984 C CA . LYS A 1 244 ? 11.620 -9.258 -9.919 1.00 93.12 244 LYS A CA 1
ATOM 1985 C C . LYS A 1 244 ? 11.407 -10.773 -9.829 1.00 93.12 244 LYS A C 1
ATOM 1987 O O . LYS A 1 244 ? 11.698 -11.360 -8.786 1.00 93.12 244 LYS A O 1
ATOM 1992 N N . MET A 1 245 ? 10.925 -11.422 -10.896 1.00 90.31 245 MET A N 1
ATOM 1993 C CA . MET A 1 245 ? 10.726 -12.878 -10.919 1.00 90.31 245 MET A CA 1
ATOM 1994 C C . MET A 1 245 ? 12.034 -13.641 -10.678 1.00 90.31 245 MET A C 1
ATOM 1996 O O . MET A 1 245 ? 12.022 -14.660 -9.985 1.00 90.31 245 MET A O 1
ATOM 2000 N N . TYR A 1 246 ? 13.151 -13.152 -11.219 1.00 90.88 246 TYR A N 1
ATOM 2001 C CA . TYR A 1 246 ? 14.462 -13.772 -11.027 1.00 90.88 246 TYR A CA 1
ATOM 2002 C C . TYR A 1 246 ? 15.044 -13.433 -9.660 1.00 90.88 246 TYR A C 1
ATOM 2004 O O . TYR A 1 246 ? 15.484 -14.330 -8.942 1.00 90.88 246 TYR A O 1
ATOM 2012 N N . VAL A 1 247 ? 15.000 -12.155 -9.280 1.00 92.50 247 VAL A N 1
ATOM 2013 C CA . VAL A 1 247 ? 15.624 -11.666 -8.044 1.00 92.50 247 VAL A CA 1
ATOM 2014 C C . VAL A 1 247 ? 14.944 -12.216 -6.792 1.00 92.50 247 VAL A C 1
ATOM 2016 O O . VAL A 1 247 ? 15.618 -12.639 -5.855 1.00 92.50 247 VAL A O 1
ATOM 2019 N N . PHE A 1 248 ? 13.613 -12.289 -6.780 1.00 91.75 248 PHE A N 1
ATOM 2020 C CA . PHE A 1 248 ? 12.845 -12.720 -5.611 1.00 91.75 248 PHE A CA 1
ATOM 2021 C C . PHE A 1 248 ? 12.221 -14.109 -5.781 1.00 91.75 248 PHE A C 1
ATOM 2023 O O . PHE A 1 248 ? 11.223 -14.428 -5.135 1.00 91.75 248 PHE A O 1
ATOM 2030 N N . ARG A 1 249 ? 12.827 -14.975 -6.608 1.00 90.19 249 ARG A N 1
ATOM 2031 C CA . ARG A 1 249 ? 12.343 -16.344 -6.871 1.00 90.19 249 ARG A CA 1
ATOM 2032 C C . ARG A 1 249 ? 12.131 -17.168 -5.596 1.00 90.19 249 ARG A C 1
ATOM 2034 O O . ARG A 1 249 ? 11.189 -17.952 -5.515 1.00 90.19 249 ARG A O 1
ATOM 2041 N N . GLN A 1 250 ? 12.986 -16.977 -4.591 1.00 90.00 250 GLN A N 1
ATOM 2042 C CA . GLN A 1 250 ? 12.893 -17.661 -3.293 1.00 90.00 250 GLN A CA 1
ATOM 2043 C C . GLN A 1 250 ? 11.687 -17.213 -2.444 1.00 90.00 250 GLN A C 1
ATOM 2045 O O . GLN A 1 250 ? 11.236 -17.933 -1.553 1.00 90.00 250 GLN A O 1
ATOM 2050 N N . TYR A 1 251 ? 11.119 -16.044 -2.744 1.00 90.19 251 TYR A N 1
ATOM 2051 C CA . TYR A 1 251 ? 9.969 -15.471 -2.055 1.00 90.19 251 TYR A CA 1
ATOM 2052 C C . TYR A 1 251 ? 8.756 -15.445 -2.985 1.00 90.19 251 TYR A C 1
ATOM 2054 O O . TYR A 1 251 ? 8.290 -14.379 -3.382 1.00 90.19 251 TYR A O 1
ATOM 2062 N N . SER A 1 252 ? 8.221 -16.625 -3.320 1.00 90.38 252 SER A N 1
ATOM 2063 C CA . SER A 1 252 ? 7.027 -16.731 -4.172 1.00 90.38 252 SER A CA 1
ATOM 2064 C C . SER A 1 252 ? 5.891 -15.840 -3.657 1.00 90.38 252 SER A C 1
ATOM 2066 O O . SER A 1 252 ? 5.460 -15.974 -2.504 1.00 90.38 252 SER A O 1
ATOM 2068 N N . HIS A 1 253 ? 5.429 -14.958 -4.537 1.00 93.00 253 HIS A N 1
ATOM 2069 C CA . HIS A 1 253 ? 4.378 -13.965 -4.342 1.00 93.00 253 HIS A CA 1
ATOM 2070 C C . HIS A 1 253 ? 3.524 -13.884 -5.614 1.00 93.00 253 HIS A C 1
ATOM 2072 O O . HIS A 1 253 ? 3.963 -14.296 -6.694 1.00 93.00 253 HIS A O 1
ATOM 2078 N N . ASP A 1 254 ? 2.315 -13.353 -5.475 1.00 94.75 254 ASP A N 1
ATOM 2079 C CA . ASP A 1 254 ? 1.311 -13.342 -6.538 1.00 94.75 254 ASP A CA 1
ATOM 2080 C C . ASP A 1 254 ? 1.383 -12.044 -7.345 1.00 94.75 254 ASP A C 1
ATOM 2082 O O . ASP A 1 254 ? 1.228 -12.063 -8.561 1.00 94.75 254 ASP A O 1
ATOM 2086 N N . THR A 1 255 ? 1.707 -10.931 -6.684 1.00 95.88 255 THR A N 1
ATOM 2087 C CA . THR A 1 255 ? 1.865 -9.608 -7.302 1.00 95.88 255 THR A CA 1
ATOM 2088 C C . THR A 1 255 ? 2.853 -8.740 -6.519 1.00 95.88 255 THR A C 1
ATOM 2090 O O . THR A 1 255 ? 3.295 -9.119 -5.429 1.00 95.88 255 THR A O 1
ATOM 2093 N N . SER A 1 256 ? 3.243 -7.594 -7.076 1.00 95.75 256 SER A N 1
ATOM 2094 C CA . SER A 1 256 ? 4.157 -6.648 -6.440 1.00 95.75 256 SER A CA 1
ATOM 2095 C C . SER A 1 256 ? 3.701 -5.211 -6.595 1.00 95.75 256 SER A C 1
ATOM 2097 O O . SER A 1 256 ? 3.237 -4.848 -7.666 1.00 95.75 256 SER A O 1
ATOM 2099 N N . ILE A 1 257 ? 3.929 -4.396 -5.569 1.00 97.75 257 ILE A N 1
ATOM 2100 C CA . ILE A 1 257 ? 3.725 -2.947 -5.626 1.00 97.75 257 ILE A CA 1
ATOM 2101 C C . ILE A 1 257 ? 5.050 -2.257 -5.307 1.00 97.75 257 ILE A C 1
ATOM 2103 O O . ILE A 1 257 ? 5.621 -2.475 -4.235 1.00 97.75 257 ILE A O 1
ATOM 2107 N N . LEU A 1 258 ? 5.541 -1.449 -6.244 1.00 97.94 258 LEU A N 1
ATOM 2108 C CA . LEU A 1 258 ? 6.693 -0.572 -6.064 1.00 97.94 258 LEU A CA 1
ATOM 2109 C C . LEU A 1 258 ? 6.214 0.823 -5.660 1.00 97.94 258 LEU A C 1
ATOM 2111 O O . LEU A 1 258 ? 5.530 1.499 -6.425 1.00 97.94 258 LEU A O 1
ATOM 2115 N N . PHE A 1 259 ? 6.603 1.259 -4.469 1.00 98.06 259 PHE A N 1
ATOM 2116 C CA . PHE A 1 259 ? 6.336 2.596 -3.968 1.00 98.06 259 PHE A CA 1
ATOM 2117 C C . PHE A 1 259 ? 7.513 3.529 -4.202 1.00 98.06 259 PHE A C 1
ATOM 2119 O O . PHE A 1 259 ? 8.644 3.184 -3.853 1.00 98.06 259 PHE A O 1
ATOM 2126 N N . THR A 1 260 ? 7.241 4.729 -4.718 1.00 96.75 260 THR A N 1
ATOM 2127 C CA . THR A 1 260 ? 8.278 5.742 -4.951 1.00 96.75 260 THR A CA 1
ATOM 2128 C C . THR A 1 260 ? 8.000 7.081 -4.292 1.00 96.75 260 THR A C 1
ATOM 2130 O O . THR A 1 260 ? 6.858 7.433 -4.003 1.00 96.75 260 THR A O 1
ATOM 2133 N N . GLY A 1 261 ? 9.080 7.837 -4.072 1.00 94.69 261 GLY A N 1
ATOM 2134 C CA . GLY A 1 261 ? 9.032 9.207 -3.563 1.00 94.69 261 GLY A CA 1
ATOM 2135 C C . GLY A 1 261 ? 8.896 10.260 -4.664 1.00 94.69 261 GLY A C 1
ATOM 2136 O O . GLY A 1 261 ? 8.650 11.415 -4.358 1.00 94.69 261 GLY A O 1
ATOM 2137 N N . ASN A 1 262 ? 9.028 9.884 -5.937 1.00 92.56 262 ASN A N 1
ATOM 2138 C CA . ASN A 1 262 ? 8.859 10.782 -7.082 1.00 92.56 262 ASN A CA 1
ATOM 2139 C C . ASN A 1 262 ? 7.928 10.151 -8.122 1.00 92.56 2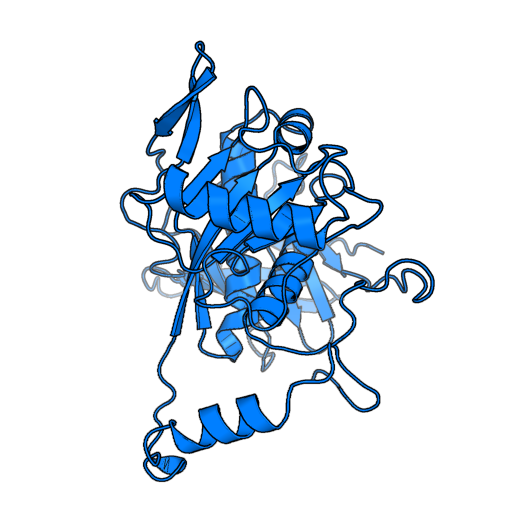62 ASN A C 1
ATOM 2141 O O . ASN A 1 262 ? 7.895 8.919 -8.249 1.00 92.56 262 ASN A O 1
ATOM 2145 N N . LYS A 1 263 ? 7.220 10.992 -8.886 1.00 92.56 263 LYS A N 1
ATOM 2146 C CA . LYS A 1 263 ? 6.498 10.562 -10.093 1.00 92.56 263 LYS A CA 1
ATOM 2147 C C . LYS A 1 263 ? 7.485 10.010 -11.124 1.00 92.56 263 LYS A C 1
ATOM 2149 O O . LYS A 1 263 ? 8.616 10.485 -11.216 1.00 92.56 263 LYS A O 1
ATOM 2154 N N . VAL A 1 264 ? 7.046 9.026 -11.900 1.00 90.44 264 VAL A N 1
ATOM 2155 C CA . VAL A 1 264 ? 7.830 8.406 -12.975 1.00 90.44 264 VAL A CA 1
ATOM 2156 C C . VAL A 1 264 ? 7.039 8.545 -14.269 1.00 90.44 264 VAL A C 1
ATOM 2158 O O . VAL A 1 264 ? 5.856 8.217 -14.297 1.00 90.44 264 VAL A O 1
ATOM 2161 N N . HIS A 1 265 ? 7.674 9.069 -15.323 1.00 85.56 265 HIS A N 1
ATOM 2162 C CA . HIS A 1 265 ? 7.012 9.411 -16.593 1.00 85.56 265 HIS A CA 1
ATOM 2163 C C . HIS A 1 265 ? 5.725 10.243 -16.392 1.00 85.56 265 HIS A C 1
ATOM 2165 O O . HIS A 1 265 ? 4.675 9.899 -16.930 1.00 85.56 265 HIS A O 1
ATOM 2171 N N . ASP A 1 266 ? 5.787 11.267 -15.527 1.00 85.31 266 ASP A N 1
ATOM 2172 C CA . ASP A 1 266 ? 4.665 12.142 -15.125 1.00 85.31 266 ASP A CA 1
ATOM 2173 C C . ASP A 1 266 ? 3.400 11.420 -14.621 1.00 85.31 266 ASP A C 1
ATOM 2175 O O . ASP A 1 266 ? 2.350 12.026 -14.411 1.00 85.31 266 ASP A O 1
ATOM 2179 N N . THR A 1 267 ? 3.518 10.125 -14.333 1.00 87.88 267 THR A N 1
ATOM 2180 C CA . THR A 1 267 ? 2.428 9.256 -13.908 1.00 87.88 267 THR A CA 1
ATOM 2181 C C . THR A 1 267 ? 2.507 9.038 -12.399 1.00 87.88 267 THR A C 1
ATOM 2183 O O . THR A 1 267 ? 3.589 8.891 -11.827 1.00 87.88 267 THR A O 1
ATOM 2186 N N . GLN A 1 268 ? 1.353 9.035 -11.727 1.00 90.94 268 GLN A N 1
ATOM 2187 C CA . GLN A 1 268 ? 1.280 8.808 -10.281 1.00 90.94 268 GLN A CA 1
ATOM 2188 C C . GLN A 1 268 ? 1.237 7.324 -9.916 1.00 90.94 268 GLN A C 1
ATOM 2190 O O . GLN A 1 268 ? 1.732 6.933 -8.869 1.00 90.94 268 GLN A O 1
ATOM 2195 N N . TYR A 1 269 ? 0.635 6.482 -10.743 1.00 93.81 269 TYR A N 1
ATOM 2196 C CA . TYR A 1 269 ? 0.527 5.054 -10.484 1.00 93.81 269 TYR A CA 1
ATOM 2197 C C . TYR A 1 269 ? 0.252 4.314 -11.789 1.00 93.81 269 TYR A C 1
ATOM 2199 O O . TYR A 1 269 ? -0.279 4.889 -12.734 1.00 93.81 269 TYR A O 1
ATOM 2207 N N . PHE A 1 270 ? 0.628 3.042 -11.851 1.00 94.81 270 PHE A N 1
ATOM 2208 C CA . PHE A 1 270 ? 0.414 2.218 -13.035 1.00 94.81 270 PHE A CA 1
ATOM 2209 C C . PHE A 1 270 ? 0.299 0.740 -12.662 1.00 94.81 270 PHE A C 1
ATOM 2211 O O . PHE A 1 270 ? 1.021 0.255 -11.789 1.00 94.81 270 PHE A O 1
ATOM 2218 N N . ALA A 1 271 ? -0.568 0.020 -13.366 1.00 94.06 271 ALA A N 1
ATOM 2219 C CA . ALA A 1 271 ? -0.646 -1.433 -13.382 1.00 94.06 271 ALA A CA 1
ATOM 2220 C C . ALA A 1 271 ? -1.025 -1.909 -14.784 1.00 94.06 271 ALA A C 1
ATOM 2222 O O . ALA A 1 271 ? -1.647 -1.182 -15.551 1.00 94.06 271 ALA A O 1
ATOM 2223 N N . HIS A 1 272 ? -0.680 -3.150 -15.104 1.00 90.94 272 HIS A N 1
ATOM 2224 C CA . HIS A 1 272 ? -1.223 -3.804 -16.287 1.00 90.94 272 HIS A CA 1
ATOM 2225 C C . HIS A 1 272 ? -2.598 -4.398 -15.973 1.00 90.94 272 HIS A C 1
ATOM 2227 O O . HIS A 1 272 ? -2.779 -5.024 -14.924 1.00 90.94 272 HIS A O 1
ATOM 2233 N N . GLN A 1 273 ? -3.536 -4.230 -16.904 1.00 90.44 273 GLN A N 1
ATOM 2234 C CA . GLN A 1 273 ? -4.820 -4.922 -16.867 1.00 90.44 273 GLN A CA 1
ATOM 2235 C C . GLN A 1 273 ? -4.606 -6.432 -17.025 1.00 90.44 273 GLN A C 1
ATOM 2237 O O . GLN A 1 273 ? -3.746 -6.842 -17.804 1.00 90.44 273 GLN A O 1
ATOM 2242 N N . ASP A 1 274 ? -5.373 -7.241 -16.289 1.00 90.50 274 ASP A N 1
ATOM 2243 C CA . ASP A 1 274 ? -5.327 -8.714 -16.356 1.00 90.50 274 ASP A CA 1
ATOM 2244 C C . ASP A 1 274 ? -3.900 -9.276 -16.178 1.00 90.50 274 ASP A C 1
ATOM 2246 O O . ASP A 1 274 ? -3.450 -10.237 -16.801 1.00 90.50 274 ASP A O 1
ATOM 2250 N N . GLY A 1 275 ? -3.122 -8.602 -15.328 1.00 90.38 275 GLY A N 1
ATOM 2251 C CA . GLY A 1 275 ? -1.723 -8.939 -15.100 1.00 90.38 275 GLY A CA 1
ATOM 2252 C C . GLY A 1 275 ? -1.523 -10.140 -14.177 1.00 90.38 275 GLY A C 1
ATOM 2253 O O . GLY A 1 275 ? -0.395 -10.624 -14.049 1.00 90.38 275 GLY A O 1
ATOM 2254 N N . ILE A 1 276 ? -2.572 -10.605 -13.489 1.00 89.12 276 ILE A N 1
ATOM 2255 C CA . ILE A 1 276 ? -2.463 -11.703 -12.529 1.00 89.12 276 ILE A CA 1
ATOM 2256 C C . ILE A 1 276 ? -1.941 -12.969 -13.230 1.00 89.12 276 ILE A C 1
ATOM 2258 O O . ILE A 1 276 ? -2.248 -13.242 -14.382 1.00 89.12 276 ILE A O 1
ATOM 2262 N N . CYS A 1 277 ? -1.078 -13.734 -12.553 1.00 81.88 277 CYS A N 1
ATOM 2263 C CA . CYS A 1 277 ? -0.379 -14.913 -13.098 1.00 81.88 277 CYS A CA 1
ATOM 2264 C C . CYS A 1 277 ? 0.646 -14.656 -14.226 1.00 81.88 277 CYS A C 1
ATOM 2266 O O . CYS A 1 277 ? 1.500 -15.517 -14.442 1.00 81.88 277 CYS A O 1
ATOM 2268 N N . ASN A 1 278 ? 0.663 -13.490 -14.877 1.00 91.19 278 ASN A N 1
ATOM 2269 C CA . ASN A 1 278 ? 1.689 -13.144 -15.862 1.00 91.19 278 ASN A CA 1
ATOM 2270 C C . ASN A 1 278 ? 2.952 -12.591 -15.163 1.00 91.19 278 ASN A C 1
ATOM 2272 O O . ASN A 1 278 ? 2.868 -11.590 -14.446 1.00 91.19 278 ASN A O 1
ATOM 2276 N N . PRO A 1 279 ? 4.144 -13.192 -15.352 1.00 87.12 279 PRO A N 1
ATOM 2277 C CA . PRO A 1 279 ? 5.367 -12.747 -14.687 1.00 87.12 279 PRO A CA 1
ATOM 2278 C C . PRO A 1 279 ? 5.736 -11.277 -14.890 1.00 87.12 279 PRO A C 1
ATOM 2280 O O . PRO A 1 279 ? 6.209 -10.645 -13.944 1.00 87.12 279 PRO A O 1
ATOM 2283 N N . ASN A 1 280 ? 5.509 -10.746 -16.090 1.00 91.12 280 ASN A N 1
ATOM 2284 C CA . ASN A 1 280 ? 5.839 -9.375 -16.457 1.00 91.12 280 ASN A CA 1
ATOM 2285 C C . ASN A 1 280 ? 4.788 -8.403 -15.911 1.00 91.12 280 ASN A C 1
ATOM 2287 O O . ASN A 1 280 ? 5.137 -7.347 -15.394 1.00 91.12 280 ASN A O 1
ATOM 2291 N N . TRP A 1 281 ? 3.510 -8.777 -15.987 1.00 93.38 281 TRP A N 1
ATOM 2292 C CA . TRP A 1 281 ? 2.390 -7.864 -15.743 1.00 93.38 281 TRP A CA 1
ATOM 2293 C C . TRP A 1 281 ? 1.839 -7.885 -14.312 1.00 93.38 281 TRP A C 1
ATOM 2295 O O . TRP A 1 281 ? 1.143 -6.953 -13.918 1.00 93.38 281 TRP A O 1
ATOM 2305 N N . ARG A 1 282 ? 2.204 -8.871 -13.478 1.00 93.19 282 ARG A N 1
ATOM 2306 C CA . ARG A 1 282 ? 1.837 -8.935 -12.043 1.00 93.19 282 ARG A CA 1
ATOM 2307 C C . ARG A 1 282 ? 2.641 -7.972 -11.155 1.00 93.19 282 ARG A C 1
ATOM 2309 O O . ARG A 1 282 ? 3.184 -8.347 -10.106 1.00 93.19 282 ARG A O 1
ATOM 2316 N N . SER A 1 283 ? 2.792 -6.737 -11.605 1.00 95.00 283 SER A N 1
ATOM 2317 C CA . SER A 1 283 ? 3.500 -5.677 -10.898 1.00 95.00 283 SER A CA 1
ATOM 2318 C C . SER A 1 283 ? 2.811 -4.344 -11.132 1.00 95.00 283 SER A C 1
ATOM 2320 O O . SER A 1 283 ? 2.279 -4.086 -12.209 1.00 95.00 283 SER A O 1
ATOM 2322 N N . SER A 1 284 ? 2.867 -3.489 -10.124 1.00 95.88 284 SER A N 1
ATOM 2323 C CA . SER A 1 284 ? 2.370 -2.127 -10.185 1.00 95.88 284 SER A CA 1
ATOM 2324 C C . SER A 1 284 ? 3.341 -1.155 -9.536 1.00 95.88 284 SER A C 1
ATOM 2326 O O . SER A 1 284 ? 4.274 -1.533 -8.819 1.00 95.88 284 SER A O 1
ATOM 2328 N N . TYR A 1 285 ? 3.100 0.114 -9.812 1.00 95.44 285 TYR A N 1
ATOM 2329 C CA . TYR A 1 285 ? 3.840 1.247 -9.298 1.00 95.44 285 TYR A CA 1
ATOM 2330 C C . TYR A 1 285 ? 2.871 2.257 -8.696 1.00 95.44 285 TYR A C 1
ATOM 2332 O O . TYR A 1 285 ? 1.796 2.483 -9.251 1.00 95.44 285 TYR A O 1
ATOM 2340 N N . VAL A 1 286 ? 3.254 2.852 -7.567 1.00 96.88 286 VAL A N 1
ATOM 2341 C CA . VAL A 1 286 ? 2.483 3.887 -6.878 1.00 96.88 286 VAL A CA 1
ATOM 2342 C C . VAL A 1 286 ? 3.430 4.943 -6.305 1.00 96.88 286 VAL A C 1
ATOM 2344 O O . VAL A 1 286 ? 4.289 4.660 -5.472 1.00 96.88 286 VAL A O 1
ATOM 2347 N N . PHE A 1 287 ? 3.234 6.192 -6.699 1.00 95.25 287 PHE A N 1
ATOM 2348 C CA . PHE A 1 287 ? 3.861 7.358 -6.097 1.00 95.25 287 PHE A CA 1
ATOM 2349 C C . PHE A 1 287 ? 3.197 7.667 -4.749 1.00 95.25 287 PHE A C 1
ATOM 2351 O O . PHE A 1 287 ? 2.014 8.004 -4.685 1.00 95.25 287 PHE A O 1
ATOM 2358 N N . LEU A 1 288 ? 3.959 7.586 -3.656 1.00 92.50 288 LEU A N 1
ATOM 2359 C CA . LEU A 1 288 ? 3.481 7.927 -2.314 1.00 92.50 288 LEU A CA 1
ATOM 2360 C C . LEU A 1 288 ? 3.821 9.375 -1.965 1.00 92.50 288 LEU A C 1
ATOM 2362 O O . LEU A 1 288 ? 4.756 9.645 -1.208 1.00 92.50 288 LEU A O 1
ATOM 2366 N N . ALA A 1 289 ? 3.016 10.305 -2.481 1.00 83.62 289 ALA A N 1
ATOM 2367 C CA . ALA A 1 289 ? 3.127 11.724 -2.160 1.00 83.62 289 ALA A CA 1
ATOM 2368 C C . ALA A 1 289 ? 3.125 11.950 -0.635 1.00 83.62 289 ALA A C 1
ATOM 2370 O O . ALA A 1 289 ? 2.170 11.594 0.062 1.00 83.62 289 ALA A O 1
ATOM 2371 N N . SER A 1 290 ? 4.215 12.522 -0.116 1.00 83.81 290 SER A N 1
ATOM 2372 C CA . SER A 1 290 ? 4.384 12.889 1.299 1.00 83.81 290 SER A CA 1
ATOM 2373 C C . SER A 1 290 ? 4.071 11.764 2.299 1.00 83.81 290 SER A C 1
ATOM 2375 O O . SER A 1 290 ? 3.573 12.032 3.392 1.00 83.81 290 SER A O 1
ATOM 2377 N N . TYR A 1 291 ? 4.324 10.496 1.940 1.00 86.88 291 TYR A N 1
ATOM 2378 C CA . TYR A 1 291 ? 4.005 9.339 2.792 1.00 86.88 291 TYR A CA 1
ATOM 2379 C C . TYR A 1 291 ? 2.527 9.280 3.239 1.00 86.88 291 TYR A C 1
ATOM 2381 O O . TYR A 1 291 ? 2.208 8.775 4.321 1.00 86.88 291 TYR A O 1
ATOM 2389 N N . HIS A 1 292 ? 1.594 9.770 2.415 1.00 89.31 292 HIS A N 1
ATOM 2390 C CA . HIS A 1 292 ? 0.170 9.741 2.739 1.00 89.31 292 HIS A CA 1
ATOM 2391 C C . HIS A 1 292 ? -0.410 8.313 2.639 1.00 89.31 292 HIS A C 1
ATOM 2393 O O . HIS A 1 292 ? -1.036 7.928 1.654 1.00 89.31 292 HIS A O 1
ATOM 2399 N N . ILE A 1 293 ? -0.212 7.518 3.693 1.00 91.12 293 ILE A N 1
ATOM 2400 C CA . ILE A 1 293 ? -0.473 6.070 3.739 1.00 91.12 293 ILE A CA 1
ATOM 2401 C C . ILE A 1 293 ? -1.888 5.671 3.326 1.00 91.12 293 ILE A C 1
ATOM 2403 O O . ILE A 1 293 ? -2.029 4.709 2.579 1.00 91.12 293 ILE A O 1
ATOM 2407 N N . PHE A 1 294 ? -2.923 6.372 3.797 1.00 88.12 294 PHE A N 1
ATOM 2408 C CA . PHE A 1 294 ? -4.302 6.017 3.459 1.00 88.12 294 PHE A CA 1
ATOM 2409 C C . PHE A 1 294 ? -4.548 6.123 1.946 1.00 88.12 294 PHE A C 1
ATOM 2411 O O . PHE A 1 294 ? -4.937 5.146 1.318 1.00 88.12 294 PHE A O 1
ATOM 2418 N N . PHE A 1 295 ? -4.226 7.277 1.357 1.00 87.38 295 PHE A N 1
ATOM 2419 C CA . PHE A 1 295 ? -4.263 7.494 -0.094 1.00 87.38 295 PHE A CA 1
ATOM 2420 C C . PHE A 1 295 ? -3.394 6.481 -0.856 1.00 87.38 295 PHE A C 1
ATOM 2422 O O . PHE A 1 295 ? -3.821 5.883 -1.835 1.00 87.38 295 PHE A O 1
ATOM 2429 N N . GLY A 1 296 ? -2.192 6.197 -0.353 1.00 93.38 296 GLY A N 1
ATOM 2430 C CA . GLY A 1 296 ? -1.351 5.133 -0.893 1.00 93.38 296 GLY A CA 1
ATOM 2431 C C . GLY A 1 296 ? -2.032 3.765 -0.895 1.00 93.38 296 GLY A C 1
ATOM 2432 O O . GLY A 1 296 ? -1.882 3.005 -1.849 1.00 93.38 296 GLY A O 1
ATOM 2433 N N . ALA A 1 297 ? -2.802 3.450 0.148 1.00 94.88 297 ALA A N 1
ATOM 2434 C CA . ALA A 1 297 ? -3.541 2.201 0.271 1.00 94.88 297 ALA A CA 1
ATOM 2435 C C . ALA A 1 297 ? -4.741 2.129 -0.681 1.00 94.88 297 ALA A C 1
ATOM 2437 O O . ALA A 1 297 ? -4.965 1.074 -1.269 1.00 94.88 297 ALA A O 1
ATOM 2438 N N . THR A 1 298 ? -5.487 3.221 -0.872 1.00 91.81 298 THR A N 1
ATOM 2439 C CA . THR A 1 298 ? -6.612 3.258 -1.820 1.00 91.81 298 THR A CA 1
ATOM 2440 C C . THR A 1 298 ? -6.123 3.120 -3.259 1.00 91.81 298 THR A C 1
ATOM 2442 O O . THR A 1 298 ? -6.630 2.273 -3.991 1.00 91.81 298 THR A O 1
ATOM 2445 N N . ILE A 1 299 ? -5.063 3.844 -3.636 1.00 94.00 299 ILE A N 1
ATOM 2446 C CA . ILE A 1 299 ? -4.415 3.687 -4.945 1.00 94.00 299 ILE A CA 1
ATOM 2447 C C . ILE A 1 299 ? -3.828 2.280 -5.101 1.00 94.00 299 ILE A C 1
ATOM 2449 O O . ILE A 1 299 ? -3.994 1.664 -6.149 1.00 94.00 299 ILE A O 1
ATOM 2453 N N . SER A 1 300 ? -3.211 1.719 -4.054 1.00 96.94 300 SER A N 1
ATOM 2454 C CA . SER A 1 300 ? -2.738 0.325 -4.067 1.00 96.94 300 SER A CA 1
ATOM 2455 C C . SER A 1 300 ? -3.877 -0.659 -4.320 1.00 96.94 300 SER A C 1
ATOM 2457 O O . SER A 1 300 ? -3.718 -1.590 -5.104 1.00 96.94 300 SER A O 1
ATOM 2459 N N . ALA A 1 301 ? -5.032 -0.464 -3.680 1.00 96.12 301 ALA A N 1
ATOM 2460 C CA . ALA A 1 301 ? -6.194 -1.310 -3.907 1.00 96.12 301 ALA A CA 1
ATOM 2461 C C . ALA A 1 301 ? -6.705 -1.181 -5.349 1.00 96.12 301 ALA A C 1
ATOM 2463 O O . ALA A 1 301 ? -6.962 -2.200 -5.984 1.00 96.12 301 ALA A O 1
ATOM 2464 N N . HIS A 1 302 ? -6.762 0.040 -5.880 1.00 95.19 302 HIS A N 1
ATOM 2465 C CA . HIS A 1 302 ? -7.157 0.329 -7.256 1.00 95.19 302 HIS A CA 1
ATOM 2466 C C . HIS A 1 302 ? -6.230 -0.340 -8.288 1.00 95.19 302 HIS A C 1
ATOM 2468 O O . HIS A 1 302 ? -6.699 -1.107 -9.127 1.00 95.19 302 HIS A O 1
ATOM 2474 N N . VAL A 1 303 ? -4.906 -0.167 -8.182 1.00 95.50 303 VAL A N 1
ATOM 2475 C CA . VAL A 1 303 ? -3.960 -0.802 -9.123 1.00 95.50 303 VAL A CA 1
ATOM 2476 C C . VAL A 1 303 ? -3.941 -2.327 -9.007 1.00 95.50 303 VAL A C 1
ATOM 2478 O O . VAL A 1 303 ? -3.731 -3.019 -10.000 1.00 95.50 303 VAL A O 1
ATOM 2481 N N . LEU A 1 304 ? -4.192 -2.881 -7.816 1.00 96.19 304 LEU A N 1
ATOM 2482 C CA . LEU A 1 304 ? -4.399 -4.321 -7.661 1.00 96.19 304 LEU A CA 1
ATOM 2483 C C . LEU A 1 304 ? -5.675 -4.794 -8.371 1.00 96.19 304 LEU A C 1
ATOM 2485 O O . LEU A 1 304 ? -5.692 -5.919 -8.863 1.00 96.19 304 LEU A O 1
ATOM 2489 N N . CYS A 1 305 ? -6.704 -3.949 -8.467 1.00 95.06 305 CYS A N 1
ATOM 2490 C CA . CYS A 1 305 ? -7.953 -4.296 -9.140 1.00 95.06 305 CYS A CA 1
ATOM 2491 C C . CYS A 1 305 ? -7.705 -4.418 -10.645 1.00 95.06 305 CYS A C 1
ATOM 2493 O O . CYS A 1 305 ? -8.108 -5.412 -11.237 1.00 95.06 305 CYS A O 1
ATOM 2495 N N . HIS A 1 306 ? -6.937 -3.499 -11.243 1.00 94.19 306 HIS A N 1
ATOM 2496 C CA . HIS A 1 306 ? -6.490 -3.627 -12.638 1.00 94.19 306 HIS A CA 1
ATOM 2497 C C . HIS A 1 306 ? -5.752 -4.945 -12.899 1.00 94.19 306 HIS A C 1
ATOM 2499 O O . HIS A 1 306 ? -6.068 -5.656 -13.852 1.00 94.19 306 HIS A O 1
ATOM 2505 N N . ILE A 1 307 ? -4.836 -5.338 -12.004 1.00 94.75 307 ILE A N 1
ATOM 2506 C CA . ILE A 1 307 ? -4.134 -6.631 -12.105 1.00 94.75 307 ILE A CA 1
ATOM 2507 C C . ILE A 1 307 ? -5.121 -7.810 -12.052 1.00 94.75 307 ILE A C 1
ATOM 2509 O O . ILE A 1 307 ? -4.893 -8.821 -12.708 1.00 94.75 307 ILE A O 1
ATOM 2513 N N . LEU A 1 308 ? -6.216 -7.674 -11.300 1.00 93.69 308 LEU A N 1
ATOM 2514 C CA . LEU A 1 308 ? -7.324 -8.633 -11.206 1.00 93.69 308 LEU A CA 1
ATOM 2515 C C . LEU A 1 308 ? -8.407 -8.433 -12.286 1.00 93.69 308 LEU A C 1
ATOM 2517 O O . LEU A 1 308 ? -9.485 -9.011 -12.180 1.00 93.69 308 LEU A O 1
ATOM 2521 N N . SER A 1 309 ? -8.117 -7.641 -13.320 1.00 91.94 309 SER A N 1
ATOM 2522 C CA . SER A 1 309 ? -8.991 -7.353 -14.458 1.00 91.94 309 SER A CA 1
ATOM 2523 C C . SER A 1 309 ? -10.239 -6.500 -14.159 1.00 91.94 309 SER A C 1
ATOM 2525 O O . SER A 1 309 ? -11.193 -6.508 -14.938 1.00 91.94 309 SER A O 1
ATOM 2527 N N . CYS A 1 310 ? -10.243 -5.700 -13.090 1.00 91.31 310 CYS A N 1
ATOM 2528 C CA . CYS A 1 310 ? -11.275 -4.677 -12.893 1.00 91.31 310 CYS A CA 1
ATOM 2529 C C . CYS A 1 310 ? -11.075 -3.516 -13.882 1.00 91.31 310 CYS A C 1
ATOM 2531 O O . CYS A 1 310 ? -9.978 -2.949 -13.912 1.00 91.31 310 CYS A O 1
ATOM 2533 N N . PRO A 1 311 ? -12.076 -3.140 -14.692 1.00 88.56 311 PRO A N 1
ATOM 2534 C CA . PRO A 1 311 ? -12.021 -1.909 -15.474 1.00 88.56 311 PRO A CA 1
ATOM 2535 C C . PRO A 1 311 ? -12.283 -0.687 -14.582 1.00 88.56 311 PRO A C 1
ATOM 2537 O O . PRO A 1 311 ? -12.684 -0.816 -13.425 1.00 88.56 311 PRO A O 1
ATOM 2540 N N . HIS A 1 312 ? -12.079 0.510 -15.133 1.00 89.62 312 HIS A N 1
ATOM 2541 C CA . HIS A 1 312 ? -12.594 1.724 -14.507 1.00 89.62 312 HIS A CA 1
ATOM 2542 C C . HIS A 1 312 ? -14.123 1.707 -14.451 1.00 89.62 312 HIS A C 1
ATOM 2544 O O . HIS A 1 312 ? -14.784 1.190 -15.356 1.00 89.62 312 HIS A O 1
ATOM 2550 N N . ASP A 1 313 ? -14.666 2.343 -13.419 1.00 85.88 313 ASP A N 1
ATOM 2551 C CA . ASP A 1 313 ? -16.090 2.629 -13.336 1.00 85.88 313 ASP A CA 1
ATOM 2552 C C . ASP A 1 313 ? -16.540 3.477 -14.532 1.00 85.88 313 ASP A C 1
ATOM 2554 O O . ASP A 1 313 ? -15.857 4.405 -14.975 1.00 85.88 313 ASP A O 1
ATOM 2558 N N . SER A 1 314 ? -17.709 3.139 -15.065 1.00 85.62 314 SER A N 1
ATOM 2559 C CA . SER A 1 314 ? -18.336 3.826 -16.193 1.00 85.62 314 SER A CA 1
ATOM 2560 C C . SER A 1 314 ? -19.594 4.567 -15.738 1.00 85.62 314 SER A C 1
ATOM 2562 O O . SER A 1 314 ? -19.984 4.514 -14.570 1.00 85.62 314 SER A O 1
ATOM 2564 N N . ALA A 1 315 ? -20.242 5.295 -16.648 1.00 87.38 315 ALA A N 1
ATOM 2565 C CA . ALA A 1 315 ? -21.488 5.979 -16.322 1.00 87.38 315 ALA A CA 1
ATOM 2566 C C . ALA A 1 315 ? -22.543 4.973 -15.815 1.00 87.38 315 ALA A C 1
ATOM 2568 O O . ALA A 1 315 ? -22.911 4.043 -16.529 1.00 87.38 315 ALA A O 1
ATOM 2569 N N . GLY A 1 316 ? -23.035 5.182 -14.589 1.00 86.06 316 GLY A N 1
ATOM 2570 C CA . GLY A 1 316 ? -23.996 4.296 -13.918 1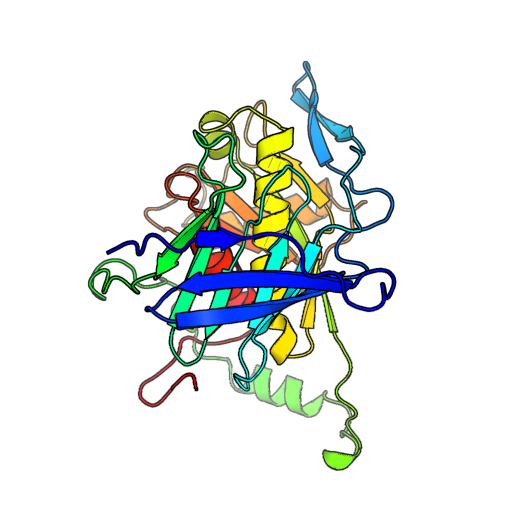.00 86.06 316 GLY A CA 1
ATOM 2571 C C . GLY A 1 316 ? -23.381 3.319 -12.908 1.00 86.06 316 GLY A C 1
ATOM 2572 O O . GLY A 1 316 ? -24.125 2.627 -12.216 1.00 86.06 316 GLY A O 1
ATOM 2573 N N . CYS A 1 317 ? -22.051 3.273 -12.782 1.00 85.06 317 CYS A N 1
ATOM 2574 C CA . CYS A 1 317 ? -21.379 2.595 -11.676 1.00 85.06 317 CYS A CA 1
ATOM 2575 C C . CYS A 1 317 ? -21.526 3.424 -10.392 1.00 85.06 317 CYS A C 1
ATOM 2577 O O . CYS A 1 317 ? -21.179 4.606 -10.362 1.00 85.06 317 CYS A O 1
ATOM 2579 N N . HIS A 1 318 ? -22.037 2.798 -9.333 1.00 79.81 318 HIS A N 1
ATOM 2580 C CA . HIS A 1 318 ? -22.205 3.413 -8.021 1.00 79.81 318 HIS A CA 1
ATOM 2581 C C . HIS A 1 318 ? -21.721 2.451 -6.939 1.00 79.81 318 HIS A C 1
ATOM 2583 O O . HIS A 1 318 ? -22.009 1.254 -6.993 1.00 79.81 318 HIS A O 1
ATOM 2589 N N . CYS A 1 319 ? -20.995 2.991 -5.965 1.00 76.00 319 CYS A N 1
ATOM 2590 C CA . CYS A 1 319 ? -20.722 2.309 -4.709 1.00 76.00 319 CYS A CA 1
ATOM 2591 C C . CYS A 1 319 ? -21.904 2.564 -3.769 1.00 76.00 319 CYS A C 1
ATOM 2593 O O . CYS A 1 319 ? -22.420 3.682 -3.735 1.00 76.00 319 CYS A O 1
ATOM 2595 N N . PHE A 1 320 ? -22.323 1.526 -3.051 1.00 55.81 320 PHE A N 1
ATOM 2596 C CA . PHE A 1 320 ? -23.331 1.580 -1.995 1.00 55.81 320 PHE A CA 1
ATOM 2597 C C . PHE A 1 320 ? -22.670 1.163 -0.684 1.00 55.81 320 PHE A C 1
ATOM 2599 O O . PHE A 1 320 ? -21.703 0.364 -0.760 1.00 55.81 320 PHE A O 1
#